Protein 3RWO (pdb70)

InterPro domains:
  IPR001806 Small GTPase [PF00071] (15-174)
  IPR001806 Small GTPase [PS51421] (1-222)
  IPR001806 Small GTPase [SM00174] (16-177)
  IPR005225 Small GTP-binding domain [TIGR00231] (12-168)
  IPR027417 P-loop containing nucleoside triphosphate hydrolase [G3DSA:3.40.50.300] (7-222)
  IPR027417 P-loop containing nucleoside triphosphate hydrolase [SSF52540] (9-185)
  IPR050209 Membrane trafficking Rab GTPases [PTHR47979] (9-211)

CATH classification: 3.40.50.300

Sequence (342 aa):
GYDYDYLFKIVLIGDSSGVGKSNLLSRFTTDEFNIESKSTIGVVEEFATRTIEVENNKKIKAQIWDTAGLERYRAITSSAYYRGAVGALIVYDISKSSSYEENNCNHWLTELRRENADDNVAVGLIGNKSDLAHLRAVPTDDEAKNFAMMENQMLFTETSALLNNSSDNVDKAFREELIVAIFQMVDYDYLLFKIVLIGDSSGVGKSNLLSRFTTDEFNNIESKSTIGVVEFATRTIEVENKKIKAQIWDTAGLERYRAITSAYYRRGAVGALIVYDISKSSSYENNCNHWLTELRENADDNVAVGLIGNKSDLAHLRAVPTDDEAKNFAMEENQMLFTETSALNSDNVDKAFRELIVAIFQMV

Solvent-accessible surface area: 17494 Å² total; per-residue (Å²): 104,231,99,91,74,82,70,5,16,0,0,0,6,6,30,83,54,3,15,20,65,25,0,8,29,34,2,19,80,102,106,74,85,162,101,117,149,71,72,56,4,4,50,16,26,49,67,58,9,105,9,120,128,89,87,0,56,0,12,0,2,7,36,26,36,6,129,230,70,205,49,4,33,46,6,4,9,132,55,1,51,0,0,2,0,0,0,7,0,29,112,57,55,1,17,116,62,0,85,95,44,32,64,46,9,206,122,69,12,89,146,102,22,15,22,2,1,1,0,4,59,26,52,52,61,146,96,90,49,2,65,55,106,85,0,108,68,30,0,129,116,44,152,12,53,38,10,26,0,0,2,84,87,47,84,66,1,54,128,3,0,94,68,0,0,62,27,3,26,109,114,105,170,95,79,58,83,6,19,0,0,0,6,6,27,111,58,3,15,24,64,33,0,6,31,36,5,21,67,103,87,64,66,133,121,111,164,102,71,55,5,6,61,14,21,42,77,68,19,99,3,118,137,74,112,0,65,0,11,0,1,9,40,54,41,7,147,201,48,193,26,3,42,42,15,5,9,100,41,2,58,0,0,2,0,0,0,3,0,25,121,44,64,4,25,122,62,1,84,94,50,3,68,56,5,149,136,43,20,65,139,119,24,12,21,2,1,1,0,4,58,23,45,51,55,142,110,89,45,2,65,56,109,91,0,126,98,23,1,154,107,21,149,10,70,40,10,25,0,0,1,82,68,48,79,65,1,71,105,4,0,108,69,0,0,46,28,4,18,108,109,110

Structure (mmCIF, N/CA/C/O backbone):
data_3RWO
#
_entry.id   3RWO
#
_cell.length_a   130.000
_cell.length_b   45.200
_cell.length_c   73.400
_cell.angle_alpha   90.00
_cell.angle_beta   110.50
_cell.angle_gamma   90.00
#
_symmetry.space_group_name_H-M   'C 1 2 1'
#
loop_
_entity.id
_entity.type
_entity.pdbx_description
1 polymer 'GTP-binding protein YPT32/YPT11'
2 non-polymer "GUANOSINE-5'-DIPHOSPHATE"
3 non-polymer 'MAGNESIUM ION'
4 water water
#
loop_
_atom_site.group_PDB
_atom_site.id
_atom_site.type_symbol
_atom_site.label_atom_id
_atom_site.label_alt_id
_atom_site.label_comp_id
_atom_site.label_asym_id
_atom_site.label_entity_id
_atom_site.label_seq_id
_atom_site.pdbx_PDB_ins_code
_atom_site.Cartn_x
_atom_site.Cartn_y
_atom_site.Cartn_z
_atom_site.occupancy
_atom_site.B_iso_or_equiv
_atom_site.auth_seq_id
_atom_site.auth_comp_id
_atom_site.auth_asym_id
_atom_site.auth_atom_id
_atom_site.pdbx_PDB_model_num
ATOM 1 N N . GLY A 1 4 ? 8.964 16.191 48.458 1.00 32.18 7 GLY B N 1
ATOM 2 C CA . GLY A 1 4 ? 7.768 15.838 47.629 1.00 31.60 7 GLY B CA 1
ATOM 3 C C . GLY A 1 4 ? 6.447 16.343 48.204 1.00 31.08 7 GLY B C 1
ATOM 4 O O . GLY A 1 4 ? 5.439 15.626 48.206 1.00 31.78 7 GLY B O 1
ATOM 5 N N . TYR A 1 5 ? 6.461 17.586 48.683 1.00 29.78 8 TYR B N 1
ATOM 6 C CA . TYR A 1 5 ? 5.293 18.247 49.297 1.00 27.91 8 TYR B CA 1
ATOM 7 C C . TYR A 1 5 ? 4.127 18.423 48.314 1.00 26.88 8 TYR B C 1
ATOM 8 O O . TYR A 1 5 ? 2.944 18.440 48.699 1.00 25.54 8 TYR B O 1
ATOM 17 N N . ASP A 1 6 ? 4.472 18.577 47.042 1.00 25.78 9 ASP B N 1
ATOM 18 C CA . ASP A 1 6 ? 3.476 18.904 46.041 1.00 24.82 9 ASP B CA 1
ATOM 19 C C . ASP A 1 6 ? 3.918 18.438 44.670 1.00 23.69 9 ASP B C 1
ATOM 20 O O . ASP A 1 6 ? 5.099 18.148 44.434 1.00 24.72 9 ASP B O 1
ATOM 25 N N . TYR A 1 7 ? 2.944 18.359 43.779 1.00 27.37 10 TYR B N 1
ATOM 26 C CA . TYR A 1 7 ? 3.175 17.990 42.407 1.00 25.55 10 TYR B CA 1
ATOM 27 C C . TYR A 1 7 ? 2.015 18.571 41.628 1.00 24.32 10 TYR B C 1
ATOM 28 O O . TYR A 1 7 ? 0.919 18.775 42.174 1.00 23.99 10 TYR B O 1
ATOM 37 N N . ASP A 1 8 ? 2.271 18.855 40.362 1.00 22.47 11 ASP B N 1
ATOM 38 C CA . ASP A 1 8 ? 1.300 19.486 39.491 1.00 22.37 11 ASP B CA 1
ATOM 39 C C . ASP A 1 8 ? 0.364 18.485 38.830 1.00 21.71 11 ASP B C 1
ATOM 40 O O . ASP A 1 8 ? -0.812 18.789 38.598 1.00 21.66 11 ASP B O 1
ATOM 45 N N . TYR A 1 9 ? 0.898 17.303 38.525 1.00 19.77 12 TYR B N 1
ATOM 46 C CA . TYR A 1 9 ? 0.142 16.240 37.890 1.00 19.48 12 TYR B CA 1
ATOM 47 C C . TYR A 1 9 ? 0.536 14.915 38.494 1.00 18.06 12 TYR B C 1
ATOM 48 O O . TYR A 1 9 ? 1.656 14.749 38.970 1.00 17.83 12 TYR B O 1
ATOM 57 N N . LEU A 1 10 ? -0.402 13.985 38.468 1.00 16.98 13 LEU B N 1
ATOM 58 C CA . LEU A 1 10 ? -0.089 12.593 38.751 1.00 16.44 13 LEU B CA 1
ATOM 59 C C . LEU A 1 10 ? -0.446 11.809 37.500 1.00 15.83 13 LEU B C 1
ATOM 60 O O . LEU A 1 10 ? -1.602 11.825 37.076 1.00 16.43 13 LEU B O 1
ATOM 65 N N . PHE A 1 11 ? 0.538 11.122 36.917 1.00 14.30 14 PHE B N 1
ATOM 66 C CA . PHE A 1 11 ? 0.295 10.275 35.749 1.00 13.78 14 PHE B CA 1
ATOM 67 C C . PHE A 1 11 ? 0.394 8.812 36.149 1.00 13.19 14 PHE B C 1
ATOM 68 O O . PHE A 1 11 ? 1.460 8.358 36.546 1.00 12.75 14 PHE B O 1
ATOM 76 N N . LYS A 1 12 ? -0.716 8.085 36.071 1.00 12.25 15 LYS B N 1
ATOM 77 C CA . LYS A 1 12 ? -0.675 6.645 36.268 1.00 11.38 15 LYS B CA 1
ATOM 78 C C . LYS A 1 12 ? -0.234 5.956 34.979 1.00 11.63 15 LYS B C 1
ATOM 79 O O . LYS A 1 12 ? -0.832 6.166 33.906 1.00 12.15 15 LYS B O 1
ATOM 85 N N . ILE A 1 13 ? 0.798 5.116 35.094 1.00 10.72 16 ILE B N 1
ATOM 86 C CA . ILE A 1 13 ? 1.348 4.381 33.963 1.00 10.81 16 ILE B CA 1
ATOM 87 C C . ILE A 1 13 ? 1.365 2.906 34.309 1.00 10.28 16 ILE B C 1
ATOM 88 O O . ILE A 1 13 ? 1.864 2.528 35.375 1.00 11.09 16 ILE B O 1
ATOM 93 N N . VAL A 1 14 ? 0.802 2.067 33.444 1.00 10.15 17 VAL B N 1
ATOM 94 C CA . VAL A 1 14 ? 0.854 0.612 33.694 1.00 9.70 17 VAL B CA 1
ATOM 95 C C . VAL A 1 14 ? 1.918 -0.088 32.864 1.00 9.36 17 VAL B C 1
ATOM 96 O O . VAL A 1 14 ? 2.125 0.247 31.700 1.00 10.42 17 VAL B O 1
ATOM 100 N N . LEU A 1 15 ? 2.607 -1.042 33.482 1.00 9.76 18 LEU B N 1
ATOM 101 C CA . LEU A 1 15 ? 3.508 -1.939 32.766 1.00 9.47 18 LEU B CA 1
ATOM 102 C C . LEU A 1 15 ? 2.753 -3.199 32.370 1.00 9.88 18 LEU B C 1
ATOM 103 O O . LEU A 1 15 ? 2.107 -3.825 33.211 1.00 9.78 18 LEU B O 1
ATOM 108 N N . ILE A 1 16 ? 2.840 -3.591 31.107 1.00 9.05 19 ILE B N 1
ATOM 109 C CA . ILE A 1 16 ? 2.195 -4.851 30.676 1.00 9.73 19 ILE B CA 1
ATOM 110 C C . ILE A 1 16 ? 3.110 -5.615 29.748 1.00 9.83 19 ILE B C 1
ATOM 111 O O . ILE A 1 16 ? 4.003 -5.039 29.141 1.00 10.08 19 ILE B O 1
ATOM 116 N N . GLY A 1 17 ? 2.922 -6.932 29.683 1.00 10.17 20 GLY B N 1
ATOM 117 C CA . GLY A 1 17 ? 3.768 -7.781 28.858 1.00 9.51 20 GLY B CA 1
ATOM 118 C C . GLY A 1 17 ? 3.871 -9.167 29.458 1.00 10.16 20 GLY B C 1
ATOM 119 O O . GLY A 1 17 ? 3.459 -9.395 30.600 1.00 10.12 20 GLY B O 1
ATOM 120 N N . ASP A 1 18 ? 4.430 -10.091 28.680 1.00 10.73 21 ASP B N 1
ATOM 121 C CA . ASP A 1 18 ? 4.568 -11.480 29.111 1.00 11.98 21 ASP B CA 1
ATOM 122 C C . ASP A 1 18 ? 5.382 -11.603 30.386 1.00 11.89 21 ASP B C 1
ATOM 123 O O . ASP A 1 18 ? 6.250 -10.796 30.677 1.00 11.36 21 ASP B O 1
ATOM 128 N N . SER A 1 19 ? 5.126 -12.678 31.115 1.00 12.55 22 SER B N 1
ATOM 129 C CA A SER A 1 19 ? 5.900 -12.974 32.308 0.50 12.51 22 SER B CA 1
ATOM 130 C CA B SER A 1 19 ? 5.895 -12.978 32.312 0.50 12.98 22 SER B CA 1
ATOM 131 C C . SER A 1 19 ? 7.362 -13.207 31.946 1.00 12.31 22 SER B C 1
ATOM 132 O O . SER A 1 19 ? 7.666 -13.840 30.919 1.00 11.93 22 SER B O 1
ATOM 137 N N . GLY A 1 20 ? 8.256 -12.670 32.777 1.00 11.55 23 GLY B N 1
ATOM 138 C CA . GLY A 1 20 ? 9.700 -12.855 32.673 1.00 11.21 23 GLY B CA 1
ATOM 139 C C . GLY A 1 20 ? 10.451 -11.824 31.870 1.00 11.37 23 GLY B C 1
ATOM 140 O O . GLY A 1 20 ? 11.669 -11.893 31.799 1.00 11.78 23 GLY B O 1
ATOM 141 N N . VAL A 1 21 ? 9.740 -10.860 31.278 1.00 10.08 24 VAL B N 1
ATOM 142 C CA . VAL A 1 21 ? 10.397 -9.909 30.381 1.00 9.86 24 VAL B CA 1
ATOM 143 C C . VAL A 1 21 ? 11.162 -8.822 31.131 1.00 9.37 24 VAL B C 1
ATOM 144 O O . VAL A 1 21 ? 12.032 -8.203 30.546 1.00 9.37 24 VAL B O 1
ATOM 148 N N . GLY A 1 22 ? 10.843 -8.615 32.406 1.00 9.12 25 GLY B N 1
ATOM 149 C CA . GLY A 1 22 ? 11.537 -7.612 33.224 1.00 9.99 25 GLY B CA 1
ATOM 150 C C . GLY A 1 22 ? 10.698 -6.433 33.707 1.00 9.49 25 GLY B C 1
ATOM 151 O O . GLY A 1 22 ? 11.254 -5.389 34.068 1.00 10.68 25 GLY B O 1
ATOM 152 N N . LYS A 1 23 ? 9.373 -6.559 33.677 1.00 8.86 26 LYS B N 1
ATOM 153 C CA . LYS A 1 23 ? 8.486 -5.455 34.091 1.00 8.78 26 LYS B CA 1
ATOM 154 C C . LYS A 1 23 ? 8.741 -5.027 35.528 1.00 8.74 26 LYS B C 1
ATOM 155 O O . LYS A 1 23 ? 8.850 -3.837 35.833 1.00 8.24 26 LYS B O 1
ATOM 161 N N . SER A 1 24 ? 8.796 -5.991 36.436 1.00 8.92 27 SER B N 1
ATOM 162 C CA . SER A 1 24 ? 8.972 -5.627 37.841 1.00 8.19 27 SER B CA 1
ATOM 163 C C . SER A 1 24 ? 10.306 -4.921 38.079 1.00 9.09 27 SER B C 1
ATOM 164 O O . SER A 1 24 ? 10.396 -3.997 38.897 1.00 9.45 27 SER B O 1
ATOM 167 N N . ASN A 1 25 ? 11.329 -5.368 37.362 1.00 9.92 28 ASN B N 1
ATOM 168 C CA . ASN A 1 25 ? 12.617 -4.714 37.452 1.00 10.06 28 ASN B CA 1
ATOM 169 C C . ASN A 1 25 ? 12.707 -3.380 36.747 1.00 9.87 28 ASN B C 1
ATOM 170 O O . ASN A 1 25 ? 13.458 -2.503 37.173 1.00 10.15 28 ASN B O 1
ATOM 175 N N . LEU A 1 26 ? 11.954 -3.202 35.669 1.00 9.72 29 LEU B N 1
ATOM 176 C CA . LEU A 1 26 ? 11.822 -1.847 35.121 1.00 9.12 29 LEU B CA 1
ATOM 177 C C . LEU A 1 26 ? 11.194 -0.894 36.157 1.00 10.10 29 LEU B C 1
ATOM 178 O O . LEU A 1 26 ? 11.668 0.236 36.336 1.00 10.13 29 LEU B O 1
ATOM 183 N N . LEU A 1 27 ? 10.140 -1.347 36.844 1.00 10.12 30 LEU B N 1
ATOM 184 C CA . LEU A 1 27 ? 9.543 -0.554 37.917 1.00 10.51 30 LEU B CA 1
ATOM 185 C C . LEU A 1 27 ? 10.558 -0.194 38.996 1.00 10.96 30 LEU B C 1
ATOM 186 O O . LEU A 1 27 ? 10.665 0.977 39.385 1.00 9.94 30 LEU B O 1
ATOM 191 N N . SER A 1 28 ? 11.297 -1.194 39.489 1.00 10.19 31 SER B N 1
ATOM 192 C CA . SER A 1 28 ? 12.258 -0.932 40.551 1.00 11.18 31 SER B CA 1
ATOM 193 C C . SER A 1 28 ? 13.443 -0.092 40.084 1.00 11.74 31 SER B C 1
ATOM 194 O O . SER A 1 28 ? 13.877 0.799 40.813 1.00 12.48 31 SER B O 1
ATOM 197 N N . ARG A 1 29 ? 13.940 -0.348 38.872 1.00 11.01 32 ARG B N 1
ATOM 198 C CA . ARG A 1 29 ? 15.071 0.428 38.338 1.00 11.77 32 ARG B CA 1
ATOM 199 C C . ARG A 1 29 ? 14.683 1.899 38.225 1.00 12.17 32 ARG B C 1
ATOM 200 O O . ARG A 1 29 ? 15.413 2.802 38.682 1.00 13.10 32 ARG B O 1
ATOM 208 N N . PHE A 1 30 ? 13.510 2.165 37.667 1.00 12.09 33 PHE B N 1
ATOM 209 C CA . PHE A 1 30 ? 13.113 3.552 37.465 1.00 12.67 33 PHE B CA 1
ATOM 210 C C . PHE A 1 30 ? 12.802 4.238 38.790 1.00 12.58 33 PHE B C 1
ATOM 211 O O . PHE A 1 30 ? 13.193 5.383 38.997 1.00 12.45 33 PHE B O 1
ATOM 219 N N . THR A 1 31 ? 12.096 3.559 39.693 1.00 12.40 34 THR B N 1
ATOM 220 C CA . THR A 1 31 ? 11.593 4.274 40.869 1.00 13.04 34 THR B CA 1
ATOM 221 C C . THR A 1 31 ? 12.598 4.413 42.004 1.00 13.88 34 THR B C 1
ATOM 222 O O . THR A 1 31 ? 12.639 5.455 42.658 1.00 15.14 34 THR B O 1
ATOM 226 N N . THR A 1 32 ? 13.416 3.386 42.223 1.00 14.47 35 THR B N 1
ATOM 227 C CA . THR A 1 32 ? 14.355 3.394 43.349 1.00 15.26 35 THR B CA 1
ATOM 228 C C . THR A 1 32 ? 15.758 2.937 42.956 1.00 14.29 35 THR B C 1
ATOM 229 O O . THR A 1 32 ? 16.604 2.668 43.839 1.00 15.39 35 THR B O 1
ATOM 233 N N . ASP A 1 33 ? 16.003 2.837 41.647 1.00 23.37 36 ASP B N 1
ATOM 234 C CA . ASP A 1 33 ? 17.313 2.457 41.125 1.00 20.88 36 ASP B CA 1
ATOM 235 C C . ASP A 1 33 ? 17.742 1.104 41.705 1.00 20.08 36 ASP B C 1
ATOM 236 O O . ASP A 1 33 ? 18.902 0.888 42.073 1.00 19.63 36 ASP B O 1
ATOM 241 N N . GLU A 1 34 ? 16.782 0.192 41.793 1.00 19.01 37 GLU B N 1
ATOM 242 C CA . GLU A 1 34 ? 17.039 -1.127 42.343 1.00 19.40 37 GLU B CA 1
ATOM 243 C C . GLU A 1 34 ? 16.757 -2.222 41.325 1.00 17.38 37 GLU B C 1
ATOM 244 O O . GLU A 1 34 ? 15.911 -2.078 40.462 1.00 15.66 37 GLU B O 1
ATOM 250 N N . PHE A 1 35 ? 17.484 -3.328 41.443 1.00 17.97 38 PHE B N 1
ATOM 251 C CA . PHE A 1 35 ? 17.317 -4.460 40.541 1.00 17.65 38 PHE B CA 1
ATOM 252 C C . PHE A 1 35 ? 17.417 -5.731 41.376 1.00 19.27 38 PHE B C 1
ATOM 253 O O . PHE A 1 35 ? 18.212 -5.805 42.321 1.00 20.22 38 PHE B O 1
ATOM 261 N N . ASN A 1 36 ? 16.588 -6.711 41.046 1.00 20.33 39 ASN B N 1
ATOM 262 C CA . ASN A 1 36 ? 16.533 -7.966 41.774 1.00 23.57 39 ASN B CA 1
ATOM 263 C C . ASN A 1 36 ? 16.757 -9.087 40.757 1.00 24.32 39 ASN B C 1
ATOM 264 O O . ASN A 1 36 ? 16.007 -9.213 39.794 1.00 22.73 39 ASN B O 1
ATOM 269 N N . ILE A 1 37 ? 17.824 -9.863 40.954 1.00 26.72 40 ILE B N 1
ATOM 270 C CA . ILE A 1 37 ? 18.191 -10.951 40.039 1.00 28.96 40 ILE B CA 1
ATOM 271 C C . ILE A 1 37 ? 17.199 -12.132 40.102 1.00 29.61 40 ILE B C 1
ATOM 272 O O . ILE A 1 37 ? 17.175 -12.976 39.204 1.00 28.85 40 ILE B O 1
ATOM 277 N N . GLU A 1 38 ? 16.353 -12.151 41.135 1.00 31.29 41 GLU B N 1
ATOM 278 C CA . GLU A 1 38 ? 15.403 -13.245 41.375 1.00 33.33 41 GLU B CA 1
ATOM 279 C C . GLU A 1 38 ? 14.415 -13.500 40.231 1.00 32.73 41 GLU B C 1
ATOM 280 O O . GLU A 1 38 ? 13.742 -12.587 39.754 1.00 31.01 41 GLU B O 1
ATOM 286 N N . SER A 1 39 ? 14.323 -14.767 39.829 1.00 34.34 42 SER B N 1
ATOM 287 C CA . SER A 1 39 ? 13.596 -15.186 38.626 1.00 35.39 42 SER B CA 1
ATOM 288 C C . SER A 1 39 ? 12.143 -15.616 38.884 1.00 35.99 42 SER B C 1
ATOM 289 O O . SER A 1 39 ? 11.425 -15.990 37.946 1.00 36.60 42 SER B O 1
ATOM 292 N N . LYS A 1 40 ? 11.729 -15.573 40.149 1.00 36.52 43 LYS B N 1
ATOM 293 C CA . LYS A 1 40 ? 10.363 -15.917 40.550 1.00 36.33 43 LYS B CA 1
ATOM 294 C C . LYS A 1 40 ? 9.467 -14.689 40.483 1.00 34.80 43 LYS B C 1
ATOM 295 O O . LYS A 1 40 ? 9.816 -13.627 41.012 1.00 35.36 43 LYS B O 1
ATOM 301 N N . SER A 1 41 ? 8.323 -14.820 39.818 1.00 33.46 44 SER B N 1
ATOM 302 C CA . SER A 1 41 ? 7.357 -13.728 39.767 1.00 30.88 44 SER B CA 1
ATOM 303 C C . SER A 1 41 ? 6.519 -13.646 41.058 1.00 30.74 44 SER B C 1
ATOM 304 O O . SER A 1 41 ? 6.104 -14.661 41.611 1.00 31.55 44 SER B O 1
ATOM 307 N N . THR A 1 42 ? 6.288 -12.421 41.523 1.00 29.36 45 THR B N 1
ATOM 308 C CA . THR A 1 42 ? 5.397 -12.142 42.648 1.00 28.42 45 THR B CA 1
ATOM 309 C C . THR A 1 42 ? 3.977 -11.999 42.104 1.00 26.05 45 THR B C 1
ATOM 310 O O . THR A 1 42 ? 3.725 -11.104 41.266 1.00 26.56 45 THR B O 1
ATOM 314 N N . ILE A 1 43 ? 3.059 -12.856 42.558 1.00 23.11 46 ILE B N 1
ATOM 315 C CA . ILE A 1 43 ? 1.658 -12.762 42.122 1.00 19.59 46 ILE B CA 1
ATOM 316 C C . ILE A 1 43 ? 1.028 -11.612 42.893 1.00 17.60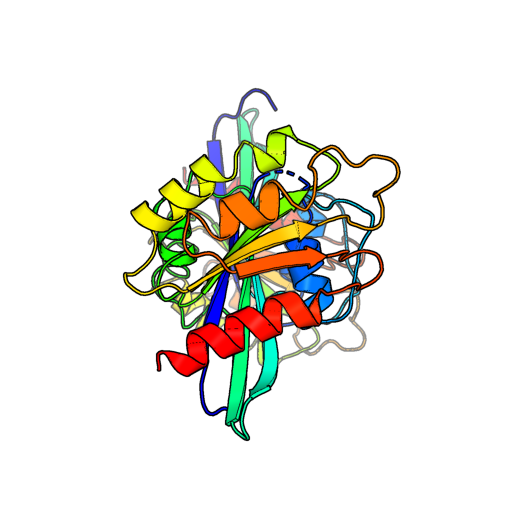 46 ILE B C 1
ATOM 317 O O . ILE A 1 43 ? 1.026 -11.609 44.116 1.00 17.70 46 ILE B O 1
ATOM 322 N N . GLY A 1 44 ? 0.512 -10.627 42.177 1.00 15.62 47 GLY B N 1
ATOM 323 C CA . GLY A 1 44 ? -0.144 -9.509 42.845 1.00 15.93 47 GLY B CA 1
ATOM 324 C C . GLY A 1 44 ? -0.163 -8.256 41.992 1.00 15.80 47 GLY B C 1
ATOM 325 O O . GLY A 1 44 ? -0.073 -8.311 40.778 1.00 14.65 47 GLY B O 1
ATOM 326 N N . VAL A 1 45 ? -0.333 -7.131 42.655 1.00 9.22 48 VAL B N 1
ATOM 327 C CA A VAL A 1 45 ? -0.307 -5.816 42.001 0.50 9.86 48 VAL B CA 1
ATOM 328 C CA B VAL A 1 45 ? -0.312 -5.832 41.996 0.50 9.73 48 VAL B CA 1
ATOM 329 C C . VAL A 1 45 ? 0.474 -4.888 42.897 1.00 10.16 48 VAL B C 1
ATOM 330 O O . VAL A 1 45 ? 0.300 -4.903 44.128 1.00 10.61 48 VAL B O 1
ATOM 337 N N . GLU A 1 46 ? 1.337 -4.063 42.303 1.00 10.17 49 GLU B N 1
ATOM 338 C CA A GLU A 1 46 ? 1.919 -3.015 43.112 0.50 10.61 49 GLU B CA 1
ATOM 339 C CA B GLU A 1 46 ? 2.157 -3.111 43.053 0.50 10.25 49 GLU B CA 1
ATOM 340 C C . GLU A 1 46 ? 2.167 -1.771 42.319 1.00 10.32 49 GLU B C 1
ATOM 341 O O . GLU A 1 46 ? 2.092 -1.767 41.098 1.00 10.24 49 GLU B O 1
ATOM 352 N N . PHE A 1 47 ? 2.364 -0.678 43.054 1.00 10.11 50 PHE B N 1
ATOM 353 C CA . PHE A 1 47 ? 2.812 0.532 42.377 1.00 9.85 50 PHE B CA 1
ATOM 354 C C . PHE A 1 47 ? 3.891 1.248 43.171 1.00 9.98 50 PHE B C 1
ATOM 355 O O . PHE A 1 47 ? 4.026 1.037 44.380 1.00 9.29 50 PHE B O 1
ATOM 363 N N . ALA A 1 48 ? 4.667 2.071 42.476 1.00 9.61 51 ALA B N 1
ATOM 364 C CA . ALA A 1 48 ? 5.690 2.905 43.115 1.00 10.54 51 ALA B CA 1
ATOM 365 C C . ALA A 1 48 ? 5.762 4.219 42.337 1.00 10.45 51 ALA B C 1
ATOM 366 O O . ALA A 1 48 ? 5.351 4.284 41.185 1.00 10.76 51 ALA B O 1
ATOM 368 N N . THR A 1 49 ? 6.267 5.265 42.981 1.00 10.83 52 THR B N 1
ATOM 369 C CA . THR A 1 49 ? 6.223 6.587 42.370 1.00 11.32 52 THR B CA 1
ATOM 370 C C . THR A 1 49 ? 7.605 7.184 42.234 1.00 11.47 52 THR B C 1
ATOM 371 O O . THR A 1 49 ? 8.516 6.825 42.974 1.00 12.46 52 THR B O 1
ATOM 375 N N . ARG A 1 50 ? 7.734 8.107 41.286 1.00 11.89 53 ARG B N 1
ATOM 376 C CA . ARG A 1 50 ? 8.928 8.938 41.178 1.00 12.64 53 ARG B CA 1
ATOM 377 C C . ARG A 1 50 ? 8.457 10.252 40.599 1.00 13.62 53 ARG B C 1
ATOM 378 O O . ARG A 1 50 ? 7.621 10.267 39.710 1.00 13.31 53 ARG B O 1
ATOM 386 N N . THR A 1 51 ? 9.012 11.358 41.076 1.00 14.89 54 THR B N 1
ATOM 387 C CA . THR A 1 51 ? 8.596 12.640 40.542 1.00 16.04 54 THR B CA 1
ATOM 388 C C . THR A 1 51 ? 9.666 13.134 39.592 1.00 16.60 54 THR B C 1
ATOM 389 O O . THR A 1 51 ? 10.849 13.080 39.915 1.00 17.03 54 THR B O 1
ATOM 393 N N . ILE A 1 52 ? 9.244 13.575 38.408 1.00 16.05 55 ILE B N 1
ATOM 394 C CA . ILE A 1 52 ? 10.178 14.179 37.486 1.00 17.77 55 ILE B CA 1
ATOM 395 C C . ILE A 1 52 ? 9.594 15.476 36.942 1.00 18.34 55 ILE B C 1
ATOM 396 O O . ILE A 1 52 ? 8.369 15.726 37.011 1.00 18.04 55 ILE B O 1
ATOM 401 N N . GLU A 1 53 ? 10.477 16.290 36.399 1.00 19.53 56 GLU B N 1
ATOM 402 C CA . GLU A 1 53 ? 10.100 17.604 35.941 1.00 20.75 56 GLU B CA 1
ATOM 403 C C . GLU A 1 53 ? 9.916 17.584 34.439 1.00 21.25 56 GLU B C 1
ATOM 404 O O . GLU A 1 53 ? 10.741 17.034 33.710 1.00 21.33 56 GLU B O 1
ATOM 410 N N . VAL A 1 54 ? 8.825 18.174 33.976 1.00 21.96 57 VAL B N 1
ATOM 411 C CA . VAL A 1 54 ? 8.622 18.389 32.544 1.00 23.46 57 VAL B CA 1
ATOM 412 C C . VAL A 1 54 ? 8.174 19.827 32.380 1.00 24.42 57 VAL B C 1
ATOM 413 O O . VAL A 1 54 ? 7.157 20.207 32.943 1.00 23.91 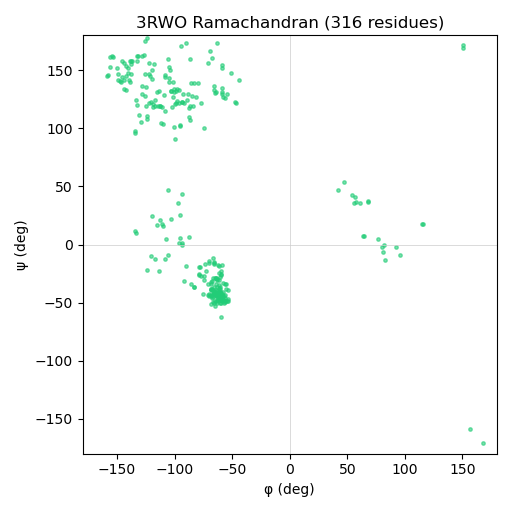57 VAL B O 1
ATOM 417 N N . GLU A 1 55 ? 8.946 20.616 31.628 1.00 25.93 58 GLU B N 1
ATOM 418 C CA . GLU A 1 55 ? 8.635 22.035 31.408 1.00 27.84 58 GLU B CA 1
ATOM 419 C C . GLU A 1 55 ? 8.277 22.763 32.720 1.00 27.66 58 GLU B C 1
ATOM 420 O O . GLU A 1 55 ? 7.221 23.387 32.825 1.00 27.72 58 GLU B O 1
ATOM 426 N N . ASN A 1 56 ? 9.177 22.664 33.705 1.00 27.62 59 ASN B N 1
ATOM 427 C CA A ASN A 1 56 ? 9.003 23.303 35.017 0.50 28.11 59 ASN B CA 1
ATOM 428 C CA B ASN A 1 56 ? 9.011 23.311 35.018 0.50 28.13 59 ASN B CA 1
ATOM 429 C C . ASN A 1 56 ? 7.754 22.865 35.788 1.00 27.72 59 ASN B C 1
ATOM 430 O O . ASN A 1 56 ? 7.376 23.491 36.784 1.00 28.88 59 ASN B O 1
ATOM 439 N N . LYS A 1 57 ? 7.107 21.790 35.332 1.00 25.92 60 LYS B N 1
ATOM 440 C CA . LYS A 1 57 ? 5.973 21.201 36.068 1.00 24.29 60 LYS B CA 1
ATOM 441 C C . LYS A 1 57 ? 6.454 19.919 36.737 1.00 22.72 60 LYS B C 1
ATOM 442 O O . LYS A 1 57 ? 7.216 19.163 36.145 1.00 21.57 60 LYS B O 1
ATOM 448 N N . LYS A 1 58 ? 6.008 19.677 37.961 1.00 21.72 61 LYS B N 1
ATOM 449 C CA . LYS A 1 58 ? 6.416 18.478 38.683 1.00 20.74 61 LYS B CA 1
ATOM 450 C C . LYS A 1 58 ? 5.382 17.391 38.453 1.00 19.38 61 LYS B C 1
ATOM 451 O O . LYS A 1 58 ? 4.193 17.574 38.761 1.00 18.46 61 LYS B O 1
ATOM 457 N N . ILE A 1 59 ? 5.841 16.255 37.915 1.00 18.04 62 ILE B N 1
ATOM 458 C CA . ILE A 1 59 ? 4.950 15.170 37.559 1.00 16.99 62 ILE B CA 1
ATOM 459 C C . ILE A 1 59 ? 5.223 13.988 38.460 1.00 15.58 62 ILE B C 1
ATOM 460 O O . ILE A 1 59 ? 6.342 13.483 38.470 1.00 15.22 62 ILE B O 1
ATOM 465 N N . LYS A 1 60 ? 4.224 13.562 39.222 1.00 14.63 63 LYS B N 1
ATOM 466 C CA . LYS A 1 60 ? 4.360 12.334 39.994 1.00 14.24 63 LYS B CA 1
ATOM 467 C C . LYS A 1 60 ? 3.952 11.175 39.096 1.00 13.34 63 LYS B C 1
ATOM 468 O O . LYS A 1 60 ? 2.781 11.010 38.770 1.00 13.14 63 LYS B O 1
ATOM 474 N N . ALA A 1 61 ? 4.940 10.410 38.657 1.00 12.22 64 ALA B N 1
ATOM 475 C CA . ALA A 1 61 ? 4.707 9.217 37.854 1.00 11.55 64 ALA B CA 1
ATOM 476 C C . ALA A 1 61 ? 4.412 8.060 38.790 1.00 11.82 64 ALA B C 1
ATOM 477 O O . ALA A 1 61 ? 5.228 7.714 39.655 1.00 12.44 64 ALA B O 1
ATOM 479 N N . GLN A 1 62 ? 3.225 7.493 38.635 1.00 10.53 65 GLN B N 1
ATOM 480 C CA . GLN A 1 62 ? 2.774 6.410 39.512 1.00 10.17 65 GLN B CA 1
ATOM 481 C C . GLN A 1 62 ? 2.765 5.167 38.648 1.00 9.98 65 GLN B C 1
ATOM 482 O O . GLN A 1 62 ? 1.856 4.988 37.822 1.00 10.27 65 GLN B O 1
ATOM 488 N N . ILE A 1 63 ? 3.781 4.322 38.848 1.00 9.65 66 ILE B N 1
ATOM 489 C CA . ILE A 1 63 ? 4.065 3.208 37.930 1.00 9.75 66 ILE B CA 1
ATOM 490 C C . ILE A 1 63 ? 3.486 1.926 38.514 1.00 8.77 66 ILE B C 1
ATOM 491 O O . ILE A 1 63 ? 3.848 1.554 39.625 1.00 9.56 66 ILE B O 1
ATOM 496 N N . TRP A 1 64 ? 2.589 1.266 37.766 1.00 9.11 67 TRP B N 1
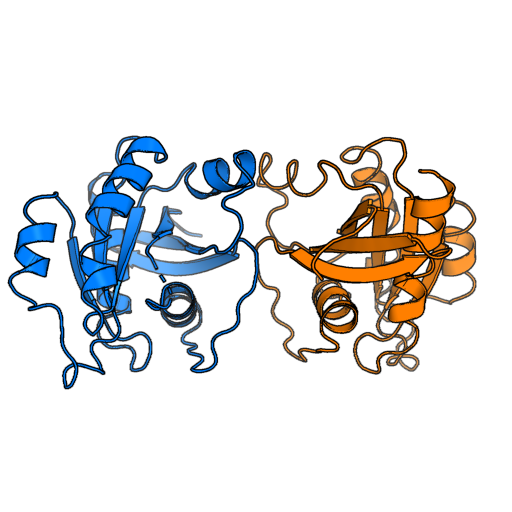ATOM 497 C CA . TRP A 1 64 ? 1.944 0.048 38.257 1.00 9.08 67 TRP B CA 1
ATOM 498 C C . TRP A 1 64 ? 2.509 -1.195 37.597 1.00 9.37 67 TRP B C 1
ATOM 499 O O . TRP A 1 64 ? 2.984 -1.150 36.460 1.00 9.77 67 TRP B O 1
ATOM 510 N N . ASP A 1 65 ? 2.433 -2.313 38.321 1.00 8.92 68 ASP B N 1
ATOM 511 C CA . ASP A 1 65 ? 3.018 -3.581 37.886 1.00 8.68 68 ASP B CA 1
ATOM 512 C C . ASP A 1 65 ? 2.168 -4.697 38.458 1.00 8.68 68 ASP B C 1
ATOM 513 O O . ASP A 1 65 ? 1.614 -4.561 39.548 1.00 8.27 68 ASP B O 1
ATOM 518 N N . THR A 1 66 ? 2.053 -5.795 37.715 1.00 11.38 69 THR B N 1
ATOM 519 C CA . THR A 1 66 ? 1.182 -6.869 38.154 1.00 11.31 69 THR B CA 1
ATOM 520 C C . THR A 1 66 ? 1.657 -8.196 37.593 1.00 11.01 69 THR B C 1
ATOM 521 O O . THR A 1 66 ? 2.418 -8.235 36.621 1.00 11.57 69 THR B O 1
ATOM 525 N N . ALA A 1 67 ? 1.187 -9.276 38.214 1.00 10.93 70 ALA B N 1
ATOM 526 C CA . ALA A 1 67 ? 1.389 -10.611 37.648 1.00 11.47 70 ALA B CA 1
ATOM 527 C C . ALA A 1 67 ? 0.366 -11.522 38.232 1.00 12.25 70 ALA B C 1
ATOM 528 O O . ALA A 1 67 ? 0.051 -11.406 39.397 1.00 11.13 70 ALA B O 1
ATOM 530 N N . GLY A 1 68 ? -0.116 -12.471 37.434 1.00 14.66 71 GLY B N 1
ATOM 531 C CA . GLY A 1 68 ? -0.883 -13.586 38.011 1.00 16.48 71 GLY B CA 1
ATOM 532 C C . GLY A 1 68 ? -2.320 -13.336 38.425 1.00 17.93 71 GLY B C 1
ATOM 533 O O . GLY A 1 68 ? -2.974 -14.233 38.981 1.00 18.88 71 GLY B O 1
ATOM 534 N N . LEU A 1 69 ? -2.828 -12.134 38.153 1.00 18.17 72 LEU B N 1
ATOM 535 C CA . LEU A 1 69 ? -4.176 -11.784 38.547 1.00 19.53 72 LEU B CA 1
ATOM 536 C C . LEU A 1 69 ? -5.130 -11.644 37.362 1.00 21.46 72 LEU B C 1
ATOM 537 O O . LEU A 1 69 ? -6.212 -11.091 37.504 1.00 21.34 72 LEU B O 1
ATOM 542 N N . GLU A 1 70 ? -4.748 -12.163 36.198 1.00 23.98 73 GLU B N 1
ATOM 543 C CA . GLU A 1 70 ? -5.574 -11.953 35.007 1.00 26.59 73 GLU B CA 1
ATOM 544 C C . GLU A 1 70 ? -7.008 -12.489 35.099 1.00 27.54 73 GLU B C 1
ATOM 545 O O . GLU A 1 70 ? -7.888 -12.004 34.392 1.00 28.91 73 GLU B O 1
ATOM 551 N N . ARG A 1 71 ? -7.255 -13.455 35.980 1.00 27.63 74 ARG B N 1
ATOM 552 C CA . ARG A 1 71 ? -8.612 -13.983 36.137 1.00 28.76 74 ARG B CA 1
ATOM 553 C C . ARG A 1 71 ? -9.382 -13.312 37.279 1.00 27.86 74 ARG B C 1
ATOM 554 O O . ARG A 1 71 ? -10.501 -13.709 37.591 1.00 28.20 74 ARG B O 1
ATOM 562 N N . TYR A 1 72 ? -8.784 -12.283 37.883 1.00 25.24 75 TYR B N 1
ATOM 563 C CA . TYR A 1 72 ? -9.440 -11.505 38.936 1.00 24.67 75 TYR B CA 1
ATOM 564 C C . TYR A 1 72 ? -9.960 -10.219 38.295 1.00 24.32 75 TYR B C 1
ATOM 565 O O . TYR A 1 72 ? -9.191 -9.294 38.017 1.00 24.61 75 TYR B O 1
ATOM 574 N N . ARG A 1 73 ? -11.259 -10.181 38.016 1.00 24.38 76 ARG B N 1
ATOM 575 C CA . ARG A 1 73 ? -11.820 -9.109 37.194 1.00 23.95 76 ARG B CA 1
ATOM 576 C C . ARG A 1 73 ? -11.720 -7.717 37.820 1.00 22.51 76 ARG B C 1
ATOM 577 O O . ARG A 1 73 ? -11.215 -6.781 37.190 1.00 21.39 76 ARG B O 1
ATOM 585 N N . ALA A 1 74 ? -12.198 -7.576 39.052 1.00 20.91 77 ALA B N 1
ATOM 586 C CA . ALA A 1 74 ? -12.202 -6.264 39.696 1.00 19.98 77 ALA B CA 1
ATOM 587 C C . ALA A 1 74 ? -10.788 -5.706 39.892 1.00 18.91 77 ALA B C 1
ATOM 588 O O . ALA A 1 74 ? -10.558 -4.524 39.671 1.00 18.23 77 ALA B O 1
ATOM 590 N N . ILE A 1 75 ? -9.852 -6.550 40.313 1.00 17.80 78 ILE B N 1
ATOM 591 C CA . ILE A 1 75 ? -8.483 -6.076 40.498 1.00 17.73 78 ILE B CA 1
ATOM 592 C C . ILE A 1 75 ? -7.865 -5.686 39.149 1.00 18.01 78 ILE B C 1
ATOM 593 O O . ILE A 1 75 ? -7.188 -4.662 39.060 1.00 16.72 78 ILE B O 1
ATOM 598 N N . THR A 1 76 ? -8.091 -6.490 38.115 1.00 14.87 79 THR B N 1
ATOM 599 C CA . THR A 1 76 ? -7.559 -6.161 36.769 1.00 15.84 79 THR B CA 1
ATOM 600 C C . THR A 1 76 ? -8.150 -4.835 36.254 1.00 16.33 79 THR B C 1
ATOM 601 O O . THR A 1 76 ? -7.441 -3.992 35.690 1.00 15.52 79 THR B O 1
ATOM 605 N N . SER A 1 77 ? -9.447 -4.630 36.474 1.00 17.15 80 SER B N 1
ATOM 606 C CA A SER A 1 77 ? -10.102 -3.373 36.131 0.50 17.55 80 SER B CA 1
ATOM 607 C CA B SER A 1 77 ? -10.065 -3.360 36.104 0.50 17.53 80 SER B CA 1
ATOM 608 C C . SER A 1 77 ? -9.458 -2.200 36.874 1.00 17.13 80 SER B C 1
ATOM 609 O O . SER A 1 77 ? -9.239 -1.128 36.303 1.00 17.63 80 SER B O 1
ATOM 614 N N . ALA A 1 78 ? -9.152 -2.417 38.155 1.00 16.00 81 ALA B N 1
ATOM 615 C CA . ALA A 1 78 ? -8.560 -1.367 38.971 1.00 15.29 81 ALA B CA 1
ATOM 616 C C . ALA A 1 78 ? -7.147 -1.083 38.468 1.00 14.57 81 ALA B C 1
ATOM 617 O O . ALA A 1 78 ? -6.688 0.062 38.510 1.00 14.85 81 ALA B O 1
ATOM 619 N N . TYR A 1 79 ? -6.505 -2.130 37.958 1.00 13.13 82 TYR B N 1
ATOM 620 C CA . TYR A 1 79 ? -5.136 -2.016 37.447 1.00 12.25 82 TYR B CA 1
ATOM 621 C C . TYR A 1 79 ? -5.117 -0.995 36.304 1.00 13.11 82 TYR B C 1
ATOM 622 O O . TYR A 1 79 ? -4.314 -0.074 36.290 1.00 12.52 82 TYR B O 1
ATOM 631 N N . TYR A 1 80 ? -6.024 -1.160 35.355 1.00 13.59 83 TYR B N 1
ATOM 632 C CA . TYR A 1 80 ? -6.068 -0.275 34.199 1.00 15.01 83 TYR B CA 1
ATOM 633 C C . TYR A 1 80 ? -6.733 1.069 34.461 1.00 15.99 83 TYR B C 1
ATOM 634 O O . TYR A 1 80 ? -6.448 2.045 33.751 1.00 15.93 83 TYR B O 1
ATOM 643 N N . ARG A 1 81 ? -7.624 1.124 35.453 1.00 15.64 84 ARG B N 1
ATOM 644 C CA . ARG A 1 81 ? -8.416 2.338 35.728 1.00 17.51 84 ARG B CA 1
ATOM 645 C C . ARG A 1 81 ? -7.563 3.569 35.968 1.00 16.98 84 ARG B C 1
ATOM 646 O O . ARG A 1 81 ? -6.675 3.582 36.830 1.00 17.23 84 ARG B O 1
ATOM 654 N N . GLY A 1 82 ? -7.850 4.617 35.199 1.00 17.30 85 GLY B N 1
ATOM 655 C CA . GLY A 1 82 ? -7.153 5.872 35.381 1.00 17.30 85 GLY B CA 1
ATOM 656 C C . GLY A 1 82 ? -5.775 5.929 34.749 1.00 16.15 85 GLY B C 1
ATOM 657 O O . GLY A 1 82 ? -5.146 6.969 34.775 1.00 17.35 85 GLY B O 1
ATOM 658 N N . ALA A 1 83 ? -5.309 4.847 34.141 1.00 15.71 86 ALA B N 1
ATOM 659 C CA . ALA A 1 83 ? -3.982 4.902 33.499 1.00 14.76 86 ALA B CA 1
ATOM 660 C C . ALA A 1 83 ? -4.031 5.872 32.322 1.00 15.07 86 ALA B C 1
ATOM 661 O O . ALA A 1 83 ? -4.983 5.862 31.527 1.00 16.58 86 ALA B O 1
ATOM 663 N N . VAL A 1 84 ? -3.029 6.742 32.252 1.00 14.08 87 VAL B N 1
ATOM 664 C CA . VAL A 1 84 ? -2.858 7.655 31.117 1.00 14.70 87 VAL B CA 1
ATOM 665 C C . VAL A 1 84 ? -1.667 7.267 30.229 1.00 14.23 87 VAL B C 1
ATOM 666 O O . VAL A 1 84 ? -1.525 7.782 29.115 1.00 14.84 87 VAL B O 1
ATOM 670 N N . GLY A 1 85 ? -0.823 6.361 30.720 1.00 12.86 88 GLY B N 1
ATOM 671 C CA . GLY A 1 85 ? 0.282 5.823 29.931 1.00 12.11 88 GLY B CA 1
ATOM 672 C C . GLY A 1 85 ? 0.385 4.321 30.133 1.00 11.35 88 GLY B C 1
ATOM 673 O O . GLY A 1 85 ? -0.095 3.779 31.129 1.00 10.39 88 GLY B O 1
ATOM 674 N N . ALA A 1 86 ? 1.013 3.660 29.167 1.00 11.29 89 ALA B N 1
ATOM 675 C CA . ALA A 1 86 ? 1.296 2.238 29.271 1.00 10.83 89 ALA B CA 1
ATOM 676 C C . ALA A 1 86 ? 2.605 1.945 28.585 1.00 10.78 89 ALA B C 1
ATOM 677 O O . ALA A 1 86 ? 2.945 2.548 27.559 1.00 11.61 89 ALA B O 1
ATOM 679 N N . LEU A 1 87 ? 3.339 1.011 29.168 1.00 10.56 90 LEU B N 1
ATOM 680 C CA . LEU A 1 87 ? 4.552 0.517 28.563 1.00 10.37 90 LEU B CA 1
ATOM 681 C C . LEU A 1 87 ? 4.324 -0.957 28.323 1.00 10.55 90 LEU B C 1
ATOM 682 O O . LEU A 1 87 ? 4.086 -1.710 29.263 1.00 10.30 90 LEU B O 1
ATOM 687 N N . ILE A 1 88 ? 4.371 -1.344 27.053 1.00 9.96 91 ILE B N 1
ATOM 688 C CA . ILE A 1 88 ? 4.291 -2.762 26.663 1.00 10.66 91 ILE B CA 1
ATOM 689 C C . ILE A 1 88 ? 5.713 -3.279 26.545 1.00 10.14 91 ILE B C 1
ATOM 690 O O . ILE A 1 88 ? 6.518 -2.725 25.802 1.00 10.92 91 ILE B O 1
ATOM 695 N N . VAL A 1 89 ? 6.027 -4.328 27.308 1.00 9.16 92 VAL B N 1
ATOM 696 C CA . VAL A 1 89 ? 7.412 -4.778 27.462 1.00 9.11 92 VAL B CA 1
ATOM 697 C C . VAL A 1 89 ? 7.591 -6.166 26.875 1.00 9.79 92 VAL B C 1
ATOM 698 O O . VAL A 1 89 ? 6.791 -7.060 27.135 1.00 9.38 92 VAL B O 1
ATOM 702 N N . TYR A 1 90 ? 8.624 -6.334 26.055 1.00 9.97 93 TYR B N 1
ATOM 703 C CA . TYR A 1 90 ? 9.046 -7.683 25.638 1.00 10.95 93 TYR B CA 1
ATOM 704 C C . TYR A 1 90 ? 10.540 -7.847 25.974 1.00 10.81 93 TYR B C 1
ATOM 705 O O . TYR A 1 90 ? 11.199 -6.916 26.465 1.00 10.55 93 TYR B O 1
ATOM 714 N N . ASP A 1 91 ? 11.037 -9.052 25.740 1.00 10.65 94 ASP B N 1
ATOM 715 C CA . ASP A 1 91 ? 12.408 -9.442 26.035 1.00 11.91 94 ASP B CA 1
ATOM 716 C C . ASP A 1 91 ? 13.074 -9.640 24.675 1.00 12.45 94 ASP B C 1
ATOM 717 O O . ASP A 1 91 ? 12.625 -10.471 23.874 1.00 13.49 94 ASP B O 1
ATOM 722 N N . ILE A 1 92 ? 14.105 -8.849 24.391 1.00 13.29 95 ILE B N 1
ATOM 723 C CA . ILE A 1 92 ? 14.763 -8.914 23.072 1.00 13.43 95 ILE B CA 1
ATOM 724 C C . ILE A 1 92 ? 15.338 -10.308 22.749 1.00 13.88 95 ILE B C 1
ATOM 725 O O . ILE A 1 92 ? 15.606 -10.604 21.573 1.00 14.01 95 ILE B O 1
ATOM 730 N N . SER A 1 93 ? 15.498 -11.145 23.783 1.00 13.68 96 SER B N 1
ATOM 731 C CA . SER A 1 93 ? 16.051 -12.496 23.630 1.00 14.60 96 SER B CA 1
ATOM 732 C C . SER A 1 93 ? 14.986 -13.579 23.517 1.00 15.25 96 SER B C 1
ATOM 733 O O . SER A 1 93 ? 15.320 -14.765 23.411 1.00 16.21 96 SER B O 1
ATOM 736 N N . LYS A 1 94 ? 13.713 -13.187 23.541 1.00 15.50 97 LYS B N 1
ATOM 737 C CA . LYS A 1 94 ? 12.640 -14.170 23.539 1.00 16.57 97 LYS B CA 1
ATOM 738 C C . LYS A 1 94 ? 11.561 -13.760 22.538 1.00 16.38 97 LYS B C 1
ATOM 739 O O . LYS A 1 94 ? 10.683 -12.945 22.853 1.00 15.23 97 LYS B O 1
ATOM 745 N N . SER A 1 95 ? 11.634 -14.314 21.332 1.00 16.80 98 SER B N 1
ATOM 746 C CA . SER A 1 95 ? 10.731 -13.876 20.253 1.00 17.64 98 SER B CA 1
ATOM 747 C C . SER A 1 95 ? 9.237 -13.998 20.618 1.00 17.38 98 SER B C 1
ATOM 748 O O . SER A 1 95 ? 8.432 -13.161 20.184 1.00 17.77 98 SER B O 1
ATOM 751 N N . SER A 1 96 ? 8.876 -15.018 21.406 1.00 17.12 99 SER B N 1
ATOM 752 C CA . SER A 1 96 ? 7.469 -15.183 21.846 1.00 17.29 99 SER B CA 1
ATOM 753 C C . SER A 1 96 ? 6.914 -13.943 22.545 1.00 16.50 99 SER B C 1
ATOM 754 O O . SER A 1 96 ? 5.746 -13.587 22.341 1.00 15.81 99 SER B O 1
ATOM 757 N N . SER A 1 97 ? 7.756 -13.289 23.346 1.00 14.40 100 SER B N 1
ATOM 758 C CA . SER A 1 97 ? 7.324 -12.118 24.121 1.00 13.39 100 SER B CA 1
ATOM 759 C C . SER A 1 97 ? 7.032 -10.944 23.210 1.00 14.07 100 SER B C 1
ATOM 760 O O . SER A 1 97 ? 6.111 -10.156 23.467 1.00 13.62 100 SER B O 1
ATOM 763 N N . TYR A 1 98 ? 7.795 -10.861 22.126 1.00 14.80 101 TYR B N 1
ATOM 764 C CA . TYR A 1 98 ? 7.620 -9.825 21.136 1.00 16.07 101 TYR B CA 1
ATOM 765 C C . TYR A 1 98 ? 6.394 -10.109 20.272 1.00 16.77 101 TYR B C 1
ATOM 766 O O . TYR A 1 98 ? 5.611 -9.196 19.979 1.00 17.03 101 TYR B O 1
ATOM 775 N N . GLU A 1 99 ? 6.229 -11.370 19.870 1.00 17.48 102 GLU B N 1
ATOM 776 C CA A GLU A 1 99 ? 5.084 -11.739 19.041 0.50 18.91 102 GLU B CA 1
ATOM 777 C CA B GLU A 1 99 ? 5.079 -11.800 19.067 0.50 18.69 102 GLU B CA 1
ATOM 778 C C . GLU A 1 99 ? 3.758 -11.577 19.799 1.00 18.37 102 GLU B C 1
ATOM 779 O O . GLU A 1 99 ? 2.697 -11.367 19.173 1.00 19.53 102 GLU B O 1
ATOM 790 N N . ASN A 1 100 ? 3.819 -11.607 21.127 1.00 17.47 103 ASN B N 1
ATOM 791 C CA A ASN A 1 100 ? 2.634 -11.432 21.959 0.50 17.15 103 ASN B CA 1
ATOM 792 C CA B ASN A 1 100 ? 2.609 -11.427 21.918 0.50 17.08 103 ASN B CA 1
ATOM 793 C C . ASN A 1 100 ? 2.280 -9.953 22.191 1.00 17.14 103 ASN B C 1
ATOM 794 O O . ASN A 1 100 ? 1.294 -9.650 22.851 1.00 16.73 103 ASN B O 1
ATOM 803 N N . CYS A 1 101 ? 3.077 -9.030 21.645 1.00 17.47 104 CYS B N 1
ATOM 804 C CA . CYS A 1 101 ? 2.793 -7.592 21.859 1.00 17.94 104 CYS B CA 1
ATOM 805 C C . CYS A 1 101 ? 1.473 -7.124 21.249 1.00 18.55 104 CYS B C 1
ATOM 806 O O . CYS A 1 101 ? 0.849 -6.191 21.765 1.00 18.41 104 CYS B O 1
ATOM 809 N N . ASN A 1 102 ? 1.042 -7.771 20.170 1.00 20.04 105 ASN B N 1
ATOM 810 C CA . ASN A 1 102 ? -0.271 -7.452 19.614 1.00 21.48 105 ASN B CA 1
ATOM 811 C C . ASN A 1 102 ? -1.378 -7.788 20.590 1.00 20.81 105 ASN B C 1
ATOM 812 O O . ASN A 1 102 ? -2.333 -7.025 20.699 1.00 20.63 105 ASN B O 1
ATOM 817 N N . HIS A 1 103 ? -1.239 -8.913 21.307 1.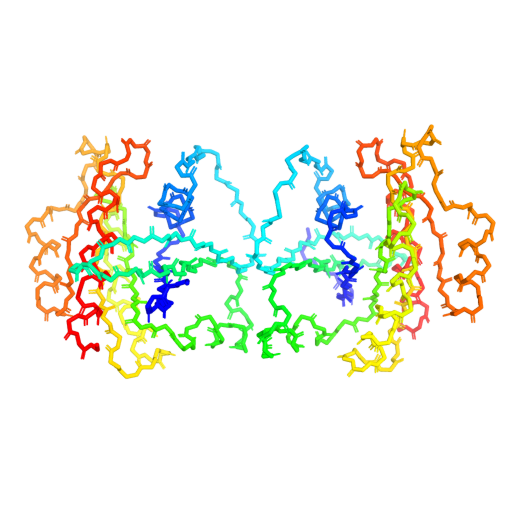00 19.71 106 HIS B N 1
ATOM 818 C CA . HIS A 1 103 ? -2.174 -9.257 22.377 1.00 19.26 106 HIS B CA 1
ATOM 819 C C . HIS A 1 103 ? -2.253 -8.138 23.414 1.00 18.42 106 HIS B C 1
ATOM 820 O O . HIS A 1 103 ? -3.341 -7.740 23.833 1.00 18.03 106 HIS B O 1
ATOM 827 N N . TRP A 1 104 ? -1.091 -7.631 23.817 1.00 16.68 107 TRP B N 1
ATOM 828 C CA . TRP A 1 104 ? -1.022 -6.604 24.856 1.00 15.64 107 TRP B CA 1
ATOM 829 C C . TRP A 1 104 ? -1.620 -5.289 24.389 1.00 15.59 107 TRP B C 1
ATOM 830 O O . TRP A 1 104 ? -2.298 -4.601 25.166 1.00 15.14 107 TRP B O 1
ATOM 841 N N . LEU A 1 105 ? -1.388 -4.943 23.128 1.00 16.03 108 LEU B N 1
ATOM 842 C CA . LEU A 1 105 ? -1.998 -3.758 22.549 1.00 16.72 108 LEU B CA 1
ATOM 843 C C . LEU A 1 105 ? -3.521 -3.875 22.557 1.00 17.35 108 LEU B C 1
ATOM 844 O O . LEU A 1 105 ? -4.236 -2.903 22.851 1.00 16.78 108 LEU B O 1
ATOM 849 N N . THR A 1 106 ? -4.001 -5.072 22.234 1.00 17.35 109 THR B N 1
ATOM 850 C CA . THR A 1 106 ? -5.435 -5.349 22.233 1.00 19.19 109 THR B CA 1
ATOM 851 C C . THR A 1 106 ? -6.007 -5.280 23.649 1.00 18.33 109 THR B C 1
ATOM 852 O O . THR A 1 106 ? -7.087 -4.722 23.858 1.00 18.12 109 THR B O 1
ATOM 856 N N . GLU A 1 107 ? -5.255 -5.787 24.633 1.00 17.62 110 GLU B N 1
ATOM 857 C CA . GLU A 1 107 ? -5.665 -5.699 26.030 1.00 18.08 110 GLU B CA 1
ATOM 858 C C . GLU A 1 107 ? -5.801 -4.248 26.462 1.00 18.14 110 GLU B C 1
ATOM 859 O O . GLU A 1 107 ? -6.750 -3.874 27.136 1.00 17.27 110 GLU B O 1
ATOM 865 N N . LEU A 1 108 ? -4.840 -3.431 26.058 1.00 18.00 111 LEU B N 1
ATOM 866 C CA . LEU A 1 108 ? -4.919 -2.004 26.323 1.00 19.53 111 LEU B CA 1
ATOM 867 C C . LEU A 1 108 ? -6.173 -1.380 25.708 1.00 20.17 111 LEU B C 1
ATOM 868 O O . LEU A 1 108 ? -6.903 -0.650 26.388 1.00 19.76 111 LEU B O 1
ATOM 873 N N . ARG A 1 109 ? -6.431 -1.685 24.433 1.00 20.59 112 ARG B N 1
ATOM 874 C CA A ARG A 1 109 ? -7.590 -1.146 23.716 0.50 21.96 112 ARG B CA 1
ATOM 875 C CA B ARG A 1 109 ? -7.591 -1.144 23.716 0.50 21.93 112 ARG B CA 1
ATOM 876 C C . ARG A 1 109 ? -8.895 -1.543 24.406 1.00 22.44 112 ARG B C 1
ATOM 877 O O . ARG A 1 109 ? -9.864 -0.785 24.416 1.00 22.31 112 ARG B O 1
ATOM 892 N N . GLU A 1 110 ? -8.909 -2.728 24.998 1.00 14.66 113 GLU B N 1
ATOM 893 C CA . GLU A 1 110 ? -10.136 -3.264 25.589 1.00 16.01 113 GLU B CA 1
ATOM 894 C C . GLU A 1 110 ? -10.347 -2.900 27.041 1.00 17.11 113 GLU B C 1
ATOM 895 O O . GLU A 1 110 ? -11.477 -2.982 27.546 1.00 17.11 113 GLU B O 1
ATOM 901 N N . ASN A 1 111 ? -9.278 -2.480 27.719 1.00 17.70 114 ASN B N 1
ATOM 902 C CA . ASN A 1 111 ? -9.342 -2.272 29.168 1.00 18.97 114 ASN B CA 1
ATOM 903 C C . ASN A 1 111 ? -8.949 -0.890 29.660 1.00 20.47 114 ASN B C 1
ATOM 904 O O . ASN A 1 111 ? -9.292 -0.504 30.781 1.00 21.13 114 ASN B O 1
ATOM 909 N N . ALA A 1 112 ? -8.189 -0.161 28.852 1.00 22.34 115 ALA B N 1
ATOM 910 C CA . ALA A 1 112 ? -7.689 1.132 29.260 1.00 25.42 115 ALA B CA 1
ATOM 911 C C . ALA A 1 112 ? -8.479 2.210 28.529 1.00 27.94 115 ALA B C 1
ATOM 912 O O . ALA A 1 112 ? -9.126 1.935 27.506 1.00 28.85 115 ALA B O 1
ATOM 914 N N . ASP A 1 113 ? -8.449 3.420 29.073 1.00 30.60 116 ASP B N 1
ATOM 915 C CA . ASP A 1 113 ? -9.025 4.607 28.426 1.00 32.53 116 ASP B CA 1
ATOM 916 C C . ASP A 1 113 ? -8.553 4.784 26.980 1.00 33.20 116 ASP B C 1
ATOM 917 O O . ASP A 1 113 ? -7.419 4.443 26.642 1.00 34.04 116 ASP B O 1
ATOM 922 N N . ASP A 1 114 ? -9.420 5.340 26.131 1.00 34.02 117 ASP B N 1
ATOM 923 C CA . ASP A 1 114 ? -9.082 5.602 24.722 1.00 34.35 117 ASP B CA 1
ATOM 924 C C . ASP A 1 114 ? -7.813 6.454 24.505 1.00 33.64 117 ASP B C 1
ATOM 925 O O . ASP A 1 114 ? -7.091 6.249 23.522 1.00 34.36 117 ASP B O 1
ATOM 930 N N . ASN A 1 115 ? -7.553 7.398 25.416 1.00 32.10 118 ASN B N 1
ATOM 931 C CA . ASN A 1 115 ? -6.505 8.423 25.246 1.00 30.32 118 ASN B CA 1
ATOM 932 C C . ASN A 1 115 ? -5.080 8.036 25.715 1.00 28.69 118 ASN B C 1
ATOM 933 O O . ASN A 1 115 ? -4.162 8.879 25.712 1.00 29.28 118 ASN B O 1
ATOM 938 N N . VAL A 1 116 ? -4.894 6.776 26.096 1.00 25.60 119 VAL B N 1
ATOM 939 C CA . VAL A 1 116 ? -3.626 6.325 26.701 1.00 23.54 119 VAL B CA 1
ATOM 940 C C . VAL A 1 116 ? -2.439 6.423 25.731 1.00 21.91 119 VAL B C 1
ATOM 941 O O . VAL A 1 116 ? -2.532 5.973 24.584 1.00 22.70 119 VAL B O 1
ATOM 945 N N . ALA A 1 117 ? -1.337 7.027 26.190 1.00 18.94 120 ALA B N 1
ATOM 946 C CA . ALA A 1 117 ? -0.103 7.115 25.415 1.00 16.31 120 ALA B CA 1
ATOM 947 C C . ALA A 1 117 ? 0.682 5.838 25.661 1.00 14.26 120 ALA B C 1
ATOM 948 O O . ALA A 1 117 ? 0.720 5.366 26.790 1.00 13.98 120 ALA B O 1
ATOM 950 N N . VAL A 1 118 ? 1.285 5.277 24.613 1.00 18.60 121 VAL B N 1
ATOM 951 C CA . VAL A 1 118 ? 1.871 3.940 24.719 1.00 16.59 121 VAL B CA 1
ATOM 952 C C . VAL A 1 118 ? 3.317 3.940 24.239 1.00 15.83 121 VAL B C 1
ATOM 953 O O . VAL A 1 118 ? 3.636 4.568 23.231 1.00 16.08 121 VAL B O 1
ATOM 957 N N . GLY A 1 119 ? 4.179 3.274 24.994 1.00 13.88 122 GLY B N 1
ATOM 958 C CA . GLY A 1 119 ? 5.545 3.012 24.574 1.00 13.32 122 GLY B CA 1
ATOM 959 C C . GLY A 1 119 ? 5.790 1.518 24.568 1.00 13.09 122 GLY B C 1
ATOM 960 O O . GLY A 1 119 ? 5.219 0.781 25.387 1.00 12.09 122 GLY B O 1
ATOM 961 N N . LEU A 1 120 ? 6.624 1.093 23.626 1.00 11.77 123 LEU B N 1
ATOM 962 C CA . LEU A 1 120 ? 7.105 -0.277 23.520 1.00 12.34 123 LEU B CA 1
ATOM 963 C C . LEU A 1 120 ? 8.529 -0.336 24.047 1.00 12.57 123 LEU B C 1
ATOM 964 O O . LEU A 1 120 ? 9.364 0.502 23.682 1.00 12.70 123 LEU B O 1
ATOM 96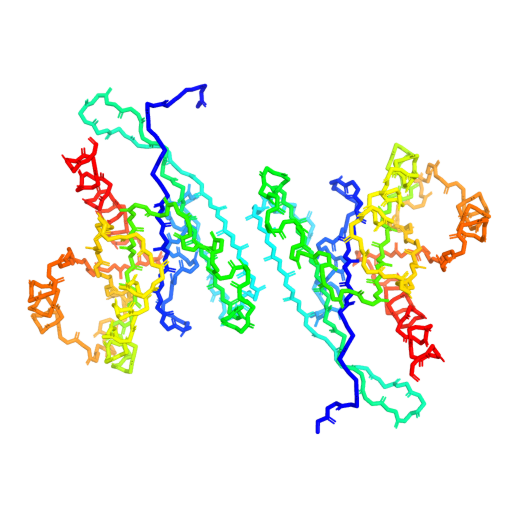9 N N . ILE A 1 121 ? 8.798 -1.312 24.903 1.00 11.39 124 ILE B N 1
ATOM 970 C CA . ILE A 1 121 ? 10.122 -1.520 25.462 1.00 11.66 124 ILE B CA 1
ATOM 971 C C . ILE A 1 121 ? 10.631 -2.908 25.146 1.00 11.70 124 ILE B C 1
ATOM 972 O O . ILE A 1 121 ? 10.002 -3.908 25.505 1.00 11.99 124 ILE B O 1
ATOM 977 N N . GLY A 1 122 ? 11.777 -2.957 24.479 1.00 11.65 125 GLY B N 1
ATOM 978 C CA . GLY A 1 122 ? 12.514 -4.206 24.312 1.00 12.13 125 GLY B CA 1
ATOM 979 C C . GLY A 1 122 ? 13.568 -4.284 25.396 1.00 11.43 125 GLY B C 1
ATOM 980 O O . GLY A 1 122 ? 14.595 -3.607 25.307 1.00 12.28 125 GLY B O 1
ATOM 981 N N . ASN A 1 123 ? 13.299 -5.084 26.427 1.00 10.22 126 ASN B N 1
ATOM 982 C CA . ASN A 1 123 ? 14.172 -5.147 27.588 1.00 10.35 126 ASN B CA 1
ATOM 983 C C . ASN A 1 123 ? 15.190 -6.276 27.474 1.00 10.97 126 ASN B C 1
ATOM 984 O O . ASN A 1 123 ? 15.103 -7.108 26.561 1.00 11.44 126 ASN B O 1
ATOM 989 N N . LYS A 1 124 ? 16.160 -6.289 28.398 1.00 10.79 127 LYS B N 1
ATOM 990 C CA . LYS A 1 124 ? 17.287 -7.238 28.397 1.00 11.76 127 LYS B CA 1
ATOM 991 C C . LYS A 1 124 ? 18.250 -7.021 27.238 1.00 12.62 127 LYS B C 1
ATOM 992 O O . LYS A 1 124 ? 18.793 -7.990 26.676 1.00 12.54 127 LYS B O 1
ATOM 998 N N . SER A 1 125 ? 18.481 -5.753 26.873 1.00 12.86 128 SER B N 1
ATOM 999 C CA . SER A 1 125 ? 19.394 -5.444 25.774 1.00 13.72 128 SER B CA 1
ATOM 1000 C C . SER A 1 125 ? 20.832 -5.919 26.066 1.00 14.50 128 SER B C 1
ATOM 1001 O O . SER A 1 125 ? 21.633 -6.043 25.158 1.00 14.92 128 SER B O 1
ATOM 1004 N N . ASP A 1 126 ? 21.132 -6.178 27.334 1.00 14.65 129 ASP B N 1
ATOM 1005 C CA . ASP A 1 126 ? 22.448 -6.692 27.729 1.00 15.41 129 ASP B CA 1
ATOM 1006 C C . ASP A 1 126 ? 22.666 -8.140 27.264 1.00 16.23 129 ASP B C 1
ATOM 1007 O O . ASP A 1 126 ? 23.804 -8.632 27.254 1.00 16.62 129 ASP B O 1
ATOM 1012 N N . LEU A 1 127 ? 21.573 -8.805 26.892 1.00 15.31 130 LEU B N 1
ATOM 1013 C CA . LEU A 1 127 ? 21.636 -10.168 26.345 1.00 16.62 130 LEU B CA 1
ATOM 1014 C C . LEU A 1 127 ? 21.687 -10.161 24.815 1.00 17.28 130 LEU B C 1
ATOM 1015 O O . LEU A 1 127 ? 21.043 -10.975 24.149 1.00 17.76 130 LEU B O 1
ATOM 1020 N N . ALA A 1 128 ? 22.502 -9.262 24.267 1.00 19.26 131 ALA B N 1
ATOM 1021 C CA . ALA A 1 128 ? 22.607 -9.058 22.820 1.00 20.10 131 ALA B CA 1
ATOM 1022 C C . ALA A 1 128 ? 23.097 -10.307 22.084 1.00 19.94 131 ALA B C 1
ATOM 1023 O O . ALA A 1 128 ? 22.720 -10.542 20.941 1.00 20.06 131 ALA B O 1
ATOM 1025 N N . HIS A 1 129 ? 23.914 -11.119 22.754 1.00 19.43 132 HIS B N 1
ATOM 1026 C CA . HIS A 1 129 ? 24.375 -12.394 22.185 1.00 19.06 132 HIS B CA 1
ATOM 1027 C C . HIS A 1 129 ? 23.267 -13.438 22.005 1.00 18.70 132 HIS B C 1
ATOM 1028 O O . HIS A 1 129 ? 23.495 -14.474 21.352 1.00 18.76 132 HIS B O 1
ATOM 1035 N N . LEU A 1 130 ? 22.099 -13.169 22.591 1.00 17.13 133 LEU B N 1
ATOM 1036 C CA . LEU A 1 130 ? 20.922 -14.046 22.528 1.00 16.54 133 LEU B CA 1
ATOM 1037 C C . LEU A 1 130 ? 19.768 -13.375 21.790 1.00 16.54 133 LEU B C 1
ATOM 1038 O O . LEU A 1 130 ? 18.596 -13.807 21.915 1.00 15.69 133 LEU B O 1
ATOM 1043 N N . ARG A 1 131 ? 20.069 -12.317 21.045 1.00 16.60 134 ARG B N 1
ATOM 1044 C CA . ARG A 1 131 ? 18.991 -11.509 20.437 1.00 16.66 134 ARG B CA 1
ATOM 1045 C C . ARG A 1 131 ? 18.121 -12.357 19.521 1.00 16.71 134 ARG B C 1
ATOM 1046 O O . ARG A 1 131 ? 18.634 -13.100 18.672 1.00 17.51 134 ARG B O 1
ATOM 1054 N N . ALA A 1 132 ? 16.805 -12.246 19.705 1.00 16.53 135 ALA B N 1
ATOM 1055 C CA . ALA A 1 132 ? 15.838 -12.952 18.866 1.00 17.35 135 ALA B CA 1
ATOM 1056 C C . ALA A 1 132 ? 14.898 -11.978 18.157 1.00 17.97 135 ALA B C 1
ATOM 1057 O O . ALA A 1 132 ? 14.132 -12.381 17.278 1.00 19.03 135 ALA B O 1
ATOM 1059 N N . VAL A 1 133 ? 14.956 -10.703 18.545 1.00 17.10 136 VAL B N 1
ATOM 1060 C CA . VAL A 1 133 ? 14.127 -9.650 17.947 1.00 17.52 136 VAL B CA 1
ATOM 1061 C C . VAL A 1 133 ? 14.986 -8.504 17.412 1.00 18.16 136 VAL B C 1
ATOM 1062 O O . VAL A 1 133 ? 15.610 -7.759 18.181 1.00 16.89 136 VAL B O 1
ATOM 1066 N N . PRO A 1 134 ? 15.043 -8.356 16.076 1.00 20.16 137 PRO B N 1
ATOM 1067 C CA . PRO A 1 134 ? 15.828 -7.269 15.516 1.00 20.89 137 PRO B CA 1
ATOM 1068 C C . PRO A 1 134 ? 15.243 -5.909 15.881 1.00 20.66 137 PRO B C 1
ATOM 1069 O O . PRO A 1 134 ? 14.022 -5.727 15.833 1.00 20.24 137 PRO B O 1
ATOM 1073 N N . THR A 1 135 ? 16.125 -4.987 16.266 1.00 20.39 138 THR B N 1
ATOM 1074 C CA . THR A 1 135 ? 15.766 -3.630 16.659 1.00 20.38 138 THR B CA 1
ATOM 1075 C C . THR A 1 135 ? 14.921 -2.919 15.586 1.00 21.33 138 THR B C 1
ATOM 1076 O O . THR A 1 135 ? 13.864 -2.359 15.894 1.00 20.74 138 THR B O 1
ATOM 1080 N N . ASP A 1 136 ? 15.362 -2.969 14.327 1.00 22.71 139 ASP B N 1
ATOM 1081 C CA A ASP A 1 136 ? 14.622 -2.285 13.262 0.50 23.55 139 ASP B CA 1
ATOM 1082 C CA B ASP A 1 136 ? 14.634 -2.303 13.239 0.50 23.82 139 ASP B CA 1
ATOM 1083 C C . ASP A 1 136 ? 13.214 -2.846 13.051 1.00 23.38 139 ASP B C 1
ATOM 1084 O O . ASP A 1 136 ? 12.291 -2.097 12.748 1.00 23.72 139 ASP B O 1
ATOM 1093 N N . GLU A 1 137 ? 13.040 -4.154 13.228 1.00 23.04 140 GLU B N 1
ATOM 1094 C CA . GLU A 1 137 ? 11.706 -4.751 13.086 1.00 23.60 140 GLU B CA 1
ATOM 1095 C C . GLU A 1 137 ? 10.767 -4.243 14.178 1.00 22.41 140 GLU B C 1
ATOM 1096 O O . GLU A 1 137 ? 9.645 -3.788 13.904 1.00 22.94 140 GLU B O 1
ATOM 1102 N N . ALA A 1 138 ? 11.229 -4.329 15.419 1.00 21.14 141 ALA B N 1
ATOM 1103 C CA . ALA A 1 138 ? 10.449 -3.838 16.556 1.00 20.03 141 ALA B CA 1
ATOM 1104 C C . ALA A 1 138 ? 10.164 -2.333 16.455 1.00 20.48 141 ALA B C 1
ATOM 1105 O O . ALA A 1 138 ? 9.034 -1.893 16.708 1.00 19.83 141 ALA B O 1
ATOM 1107 N N . LYS A 1 139 ? 11.178 -1.556 16.065 1.00 21.30 142 LYS B N 1
ATOM 1108 C CA . LYS A 1 139 ? 11.030 -0.113 15.865 1.00 22.82 142 LYS B CA 1
ATOM 1109 C C . LYS A 1 139 ? 9.917 0.201 14.854 1.00 23.34 142 LYS B C 1
ATOM 1110 O O . LYS A 1 139 ? 9.088 1.101 15.080 1.00 22.87 142 LYS B O 1
ATOM 1116 N N . ASN A 1 140 ? 9.892 -0.551 13.755 1.00 23.77 143 ASN B N 1
ATOM 1117 C CA . ASN A 1 140 ? 8.861 -0.389 12.738 1.00 24.63 143 ASN B CA 1
ATOM 1118 C C . ASN A 1 140 ? 7.468 -0.763 13.232 1.00 23.82 143 ASN B C 1
ATOM 1119 O O . ASN A 1 140 ? 6.494 -0.063 12.941 1.00 23.51 143 ASN B O 1
ATOM 1124 N N . PHE A 1 141 ? 7.381 -1.854 13.992 1.00 22.70 144 PHE B N 1
ATOM 1125 C CA . PHE A 1 141 ? 6.133 -2.281 14.611 1.00 22.44 144 PHE B CA 1
ATOM 1126 C C . PHE A 1 141 ? 5.604 -1.206 15.568 1.00 21.71 144 PHE B C 1
ATOM 1127 O O . PHE A 1 141 ? 4.403 -0.909 15.580 1.00 21.69 144 PHE B O 1
ATOM 1135 N N . ALA A 1 142 ? 6.497 -0.614 16.354 1.00 21.01 145 ALA B N 1
ATOM 1136 C CA . ALA A 1 142 ? 6.115 0.471 17.251 1.00 20.78 145 ALA B CA 1
ATOM 1137 C C . ALA A 1 142 ? 5.536 1.644 16.454 1.00 22.39 145 ALA B C 1
ATOM 1138 O O . ALA A 1 142 ? 4.460 2.146 16.780 1.00 21.30 145 ALA B O 1
ATOM 1140 N N . MET A 1 143 ? 6.228 2.033 15.384 1.00 23.73 146 MET B N 1
ATOM 1141 C CA A MET A 1 143 ? 5.792 3.157 14.546 0.38 25.49 146 MET B CA 1
ATOM 1142 C CA C MET A 1 143 ? 5.784 3.164 14.572 0.62 25.65 146 MET B CA 1
ATOM 1143 C C . MET A 1 143 ? 4.434 2.879 13.917 1.00 25.96 146 MET B C 1
ATOM 1144 O O . MET A 1 143 ? 3.548 3.733 13.921 1.00 26.47 146 MET B O 1
ATOM 1153 N N . GLU A 1 144 ? 4.265 1.674 13.381 1.00 26.50 147 GLU B N 1
ATOM 1154 C CA . GLU A 1 144 ? 2.996 1.302 12.750 1.00 27.20 147 GLU B CA 1
ATOM 1155 C C . GLU A 1 144 ? 1.838 1.345 13.733 1.00 26.18 147 GLU B C 1
ATOM 1156 O O . GLU A 1 144 ? 0.691 1.537 13.335 1.00 26.73 147 GLU B O 1
ATOM 1162 N N . ASN A 1 145 ? 2.145 1.192 15.022 1.00 24.40 148 ASN B N 1
ATOM 1163 C CA . ASN A 1 145 ? 1.124 1.136 16.054 1.00 24.05 148 ASN B CA 1
ATOM 1164 C C . ASN A 1 145 ? 1.108 2.358 16.976 1.00 23.48 148 ASN B C 1
ATOM 1165 O O . ASN A 1 145 ? 0.528 2.318 18.060 1.00 23.16 148 ASN B O 1
ATOM 1170 N N . GLN A 1 146 ? 1.733 3.446 16.520 1.00 24.00 149 GLN B N 1
ATOM 1171 C CA . GLN A 1 146 ? 1.744 4.732 17.229 1.00 24.33 149 GLN B CA 1
ATOM 1172 C C . GLN A 1 146 ? 2.319 4.599 18.654 1.00 22.70 149 GLN B C 1
ATOM 1173 O O . GLN A 1 146 ? 1.858 5.248 19.606 1.00 23.29 149 GLN B O 1
ATOM 1179 N N . MET A 1 147 ? 3.329 3.747 18.786 1.00 21.10 150 MET B N 1
ATOM 1180 C CA . MET A 1 147 ? 4.008 3.552 20.061 1.00 19.70 150 MET B CA 1
ATOM 1181 C C . MET A 1 147 ? 5.390 4.172 20.016 1.00 19.07 150 MET B C 1
ATOM 1182 O O . MET A 1 147 ? 6.062 4.131 18.979 1.00 19.07 150 MET B O 1
ATOM 1187 N N . LEU A 1 148 ? 5.814 4.737 21.145 1.00 17.64 151 LEU B N 1
ATOM 1188 C CA . LEU A 1 148 ? 7.207 5.089 21.345 1.00 17.22 151 LEU B CA 1
ATOM 1189 C C . LEU A 1 148 ? 8.000 3.783 21.421 1.00 16.99 151 LEU B C 1
ATOM 1190 O O . LEU A 1 148 ? 7.419 2.719 21.650 1.00 16.59 151 LEU B O 1
ATOM 1195 N N . PHE A 1 149 ? 9.306 3.857 21.202 1.00 16.77 152 PHE B N 1
ATOM 1196 C CA . PHE A 1 149 ? 10.134 2.642 21.255 1.00 16.04 152 PHE B CA 1
ATOM 1197 C C . PHE A 1 149 ? 11.488 2.874 21.880 1.00 16.41 152 PHE B C 1
ATOM 1198 O O . PHE A 1 149 ? 12.187 3.815 21.512 1.00 16.61 152 PHE B O 1
ATOM 1206 N N . THR A 1 150 ? 11.857 1.985 22.802 1.00 14.48 153 THR B N 1
ATOM 1207 C CA . THR A 1 150 ? 13.174 1.996 23.446 1.00 15.29 153 THR B CA 1
ATOM 1208 C C . THR A 1 150 ? 13.626 0.565 23.674 1.00 14.86 153 THR B C 1
ATOM 1209 O O . THR A 1 150 ? 12.808 -0.281 24.035 1.00 14.50 153 THR B O 1
ATOM 1213 N N . GLU A 1 151 ? 14.917 0.291 23.485 1.00 14.61 154 GLU B N 1
ATOM 1214 C CA . GLU A 1 151 ? 15.505 -0.944 24.021 1.00 14.04 154 GLU B CA 1
ATOM 1215 C C . GLU A 1 151 ? 16.184 -0.583 25.319 1.00 13.80 154 GLU B C 1
ATOM 1216 O O . GLU A 1 151 ? 16.922 0.404 25.386 1.00 15.16 154 GLU B O 1
ATOM 1222 N N . THR A 1 152 ? 15.941 -1.388 26.345 1.00 13.31 155 THR B N 1
ATOM 1223 C CA . THR A 1 152 ? 16.457 -1.107 27.686 1.00 12.66 155 THR B CA 1
ATOM 1224 C C . THR A 1 152 ? 17.197 -2.304 28.260 1.00 13.14 155 THR B C 1
ATOM 1225 O O . THR A 1 152 ? 17.020 -3.428 27.803 1.00 12.91 155 THR B O 1
ATOM 1229 N N . SER A 1 153 ? 17.995 -2.047 29.288 1.00 13.02 156 SER B N 1
ATOM 1230 C CA . SER A 1 153 ? 18.439 -3.102 30.191 1.00 12.89 156 SER B CA 1
ATOM 1231 C C . SER A 1 153 ? 18.160 -2.646 31.603 1.00 12.72 156 SER B C 1
ATOM 1232 O O . SER A 1 153 ? 18.826 -1.759 32.112 1.00 12.40 156 SER B O 1
ATOM 1235 N N . ALA A 1 154 ? 17.132 -3.217 32.218 1.00 11.65 157 ALA B N 1
ATOM 1236 C CA . ALA A 1 154 ? 16.883 -2.974 33.642 1.00 11.53 157 ALA B CA 1
ATOM 1237 C C . ALA A 1 154 ? 18.107 -3.392 34.460 1.00 12.10 157 ALA B C 1
ATOM 1238 O O . ALA A 1 154 ? 18.453 -2.747 35.450 1.00 12.75 157 ALA B O 1
ATOM 1240 N N . LEU A 1 155 ? 18.791 -4.435 33.990 1.00 11.59 158 LEU B N 1
ATOM 1241 C CA A LEU A 1 155 ? 19.962 -4.959 34.685 0.50 12.11 158 LEU B CA 1
ATOM 1242 C CA B LEU A 1 155 ? 19.982 -4.967 34.658 0.50 12.68 158 LEU B CA 1
ATOM 1243 C C . LEU A 1 155 ? 21.110 -3.944 34.751 1.00 13.06 158 LEU B C 1
ATOM 1244 O O . LEU A 1 155 ? 21.623 -3.666 35.849 1.00 14.47 158 LEU B O 1
ATOM 1253 N N . ASN A 1 156 ? 21.493 -3.356 33.614 1.00 13.93 159 ASN B N 1
ATOM 1254 C CA A ASN A 1 156 ? 22.614 -2.396 33.599 0.50 15.14 159 ASN B CA 1
ATOM 1255 C CA B ASN A 1 156 ? 22.630 -2.420 33.610 0.50 14.92 159 ASN B CA 1
ATOM 1256 C C . ASN A 1 156 ? 22.190 -0.948 33.603 1.00 15.46 159 ASN B C 1
ATOM 1257 O O . ASN A 1 156 ? 23.042 -0.048 33.590 1.00 16.91 159 ASN B O 1
ATOM 1266 N N . SER A 1 157 ? 20.867 -0.754 33.603 1.00 14.95 160 SER B N 1
ATOM 1267 C CA A SER A 1 157 ? 20.218 0.586 33.632 0.50 15.22 160 SER B CA 1
ATOM 1268 C CA B SER A 1 157 ? 20.176 0.557 33.630 0.50 15.65 160 SER B CA 1
ATOM 1269 C C . SER A 1 157 ? 19.991 1.247 32.264 1.00 16.12 160 SER B C 1
ATOM 1270 O O . SER A 1 157 ? 19.230 2.232 32.166 1.00 16.71 160 SER B O 1
ATOM 1275 N N . ASP A 1 158 ? 20.648 0.734 31.221 1.00 16.07 161 ASP B N 1
ATOM 1276 C CA . ASP A 1 158 ? 20.625 1.353 29.881 1.00 16.94 161 ASP B CA 1
ATOM 1277 C C . ASP A 1 158 ? 19.217 1.726 29.441 1.00 16.10 161 ASP B C 1
ATOM 1278 O O . ASP A 1 158 ? 18.324 0.870 29.391 1.00 14.73 161 ASP B O 1
ATOM 1283 N N . ASN A 1 159 ? 19.050 3.015 29.141 1.00 15.01 162 ASN B N 1
ATOM 1284 C CA . ASN A 1 159 ? 17.815 3.564 28.555 1.00 15.33 162 ASN B CA 1
ATOM 1285 C C . ASN A 1 159 ? 16.528 3.469 29.400 1.00 14.23 162 ASN B C 1
ATOM 1286 O O . ASN A 1 159 ? 15.449 3.817 28.902 1.00 13.57 162 ASN B O 1
ATOM 1291 N N . VAL A 1 160 ? 16.621 3.036 30.651 1.00 13.41 163 VAL B N 1
ATOM 1292 C CA . VAL A 1 160 ? 15.399 2.881 31.475 1.00 12.84 163 VAL B CA 1
ATOM 1293 C C . VAL A 1 160 ? 14.791 4.262 31.780 1.00 13.75 163 VAL B C 1
ATOM 1294 O O . VAL A 1 160 ? 13.611 4.490 31.540 1.00 13.07 163 VAL B O 1
ATOM 1298 N N . ASP A 1 161 ? 15.596 5.183 32.285 1.00 14.57 164 ASP B N 1
ATOM 1299 C CA . ASP A 1 161 ? 15.042 6.517 32.542 1.00 15.41 164 ASP B CA 1
ATOM 1300 C C . ASP A 1 161 ? 14.526 7.155 31.248 1.00 15.63 164 ASP B C 1
ATOM 1301 O O . ASP A 1 161 ? 13.471 7.800 31.263 1.00 15.25 164 ASP B O 1
ATOM 1306 N N . LYS A 1 162 ? 15.221 6.919 30.131 1.00 15.72 165 LYS B N 1
ATOM 1307 C CA . LYS A 1 162 ? 14.803 7.466 28.836 1.00 16.23 165 LYS B CA 1
ATOM 1308 C C . LYS A 1 162 ? 13.416 6.967 28.433 1.00 15.55 165 LYS B C 1
ATOM 1309 O O . LYS A 1 162 ? 12.558 7.757 28.022 1.00 15.79 165 LYS B O 1
ATOM 1315 N N . ALA A 1 163 ? 13.191 5.659 28.557 1.00 14.09 166 ALA B N 1
ATOM 1316 C CA . ALA A 1 163 ? 11.899 5.081 28.171 1.00 13.10 166 ALA B CA 1
ATOM 1317 C C . ALA A 1 163 ? 10.746 5.707 28.972 1.00 12.10 166 ALA B C 1
ATOM 1318 O O . ALA A 1 163 ? 9.725 6.100 28.401 1.00 12.18 166 ALA B O 1
ATOM 1320 N N . PHE A 1 164 ? 10.926 5.813 30.285 1.00 10.84 167 PHE B N 1
ATOM 1321 C CA . PHE A 1 164 ? 9.861 6.342 31.135 1.00 10.95 167 PHE B CA 1
ATOM 1322 C C . PHE A 1 164 ? 9.711 7.821 30.897 1.00 12.10 167 PHE B C 1
ATOM 1323 O O . PHE A 1 164 ? 8.603 8.317 30.772 1.00 12.27 167 PHE B O 1
ATOM 1331 N N . ARG A 1 165 ? 10.832 8.531 30.805 1.00 13.04 168 ARG B N 1
ATOM 1332 C CA . ARG A 1 165 ? 10.760 9.990 30.607 1.00 14.38 168 ARG B CA 1
ATOM 1333 C C . ARG A 1 165 ? 10.078 10.375 29.320 1.00 14.62 168 ARG B C 1
ATOM 1334 O O . ARG A 1 165 ? 9.281 11.311 29.302 1.00 15.73 168 ARG B O 1
ATOM 1342 N N . GLU A 1 166 ? 10.406 9.684 28.235 1.00 14.55 169 GLU B N 1
ATOM 1343 C CA A GLU A 1 166 ? 9.827 9.981 26.915 0.50 15.47 169 GLU B CA 1
ATOM 1344 C CA B GLU A 1 166 ? 9.820 10.038 26.942 0.50 15.28 169 GLU B CA 1
ATOM 1345 C C . GLU A 1 166 ? 8.312 9.814 26.952 1.00 14.77 169 GLU B C 1
ATOM 1346 O O . GLU A 1 166 ? 7.559 10.606 26.370 1.00 15.68 169 GLU B O 1
ATOM 1357 N N . LEU A 1 167 ? 7.868 8.761 27.641 1.00 14.22 170 LEU B N 1
ATOM 1358 C CA . LEU A 1 167 ? 6.433 8.503 27.753 1.00 13.82 170 LEU B CA 1
ATOM 1359 C C . LEU A 1 167 ? 5.762 9.589 28.575 1.00 13.89 170 LEU B C 1
ATOM 1360 O O . LEU A 1 167 ? 4.687 10.099 28.202 1.00 15.00 170 LEU B O 1
ATOM 1365 N N . ILE A 1 168 ? 6.403 9.960 29.684 1.00 13.63 171 ILE B N 1
ATOM 1366 C CA . ILE A 1 168 ? 5.852 11.013 30.567 1.00 14.15 171 ILE B CA 1
ATOM 1367 C C . ILE A 1 168 ? 5.755 12.350 29.831 1.00 15.63 171 ILE B C 1
ATOM 1368 O O . ILE A 1 168 ? 4.748 13.072 29.946 1.00 17.41 171 ILE B O 1
ATOM 1373 N N . VAL A 1 169 ? 6.783 12.672 29.054 1.00 16.91 172 VAL B N 1
ATOM 1374 C CA . VAL A 1 169 ? 6.739 13.882 28.243 1.00 18.83 172 VAL B CA 1
ATOM 1375 C C . VAL A 1 169 ? 5.559 13.815 27.256 1.00 19.51 172 VAL B C 1
ATOM 1376 O O . VAL A 1 169 ? 4.828 14.791 27.115 1.00 19.62 172 VAL B O 1
ATOM 1380 N N . ALA A 1 170 ? 5.353 12.649 26.638 1.00 19.89 173 ALA B N 1
ATOM 1381 C CA . ALA A 1 170 ? 4.251 12.432 25.686 1.00 20.69 173 ALA B CA 1
ATOM 1382 C C . ALA A 1 170 ? 2.872 12.536 26.335 1.00 21.15 173 ALA B C 1
ATOM 1383 O O . ALA A 1 170 ? 1.929 13.102 25.744 1.00 22.72 173 ALA B O 1
ATOM 1385 N N . ILE A 1 171 ? 2.745 11.981 27.533 1.00 20.25 174 ILE B N 1
ATOM 1386 C CA . ILE A 1 171 ? 1.507 12.128 28.298 1.00 20.52 174 ILE B CA 1
ATOM 1387 C C . ILE A 1 171 ? 1.292 13.623 28.586 1.00 22.11 174 ILE B C 1
ATOM 1388 O O . ILE A 1 171 ? 0.177 14.147 28.418 1.00 23.33 174 ILE B O 1
ATOM 1393 N N . PHE A 1 172 ? 2.363 14.319 28.971 1.00 23.39 175 PHE B N 1
ATOM 1394 C CA . PHE A 1 172 ? 2.281 15.747 29.328 1.00 25.99 175 PHE B CA 1
ATOM 1395 C C . PHE A 1 172 ? 1.785 16.628 28.178 1.00 28.67 175 PHE B C 1
ATOM 1396 O O . PHE A 1 172 ? 1.029 17.592 28.399 1.00 29.12 175 PHE B O 1
ATOM 1404 N N . GLN A 1 173 ? 2.225 16.307 26.963 1.00 30.87 176 GLN B N 1
ATOM 1405 C CA . GLN A 1 173 ? 1.834 17.063 25.778 1.00 34.70 176 GLN B CA 1
ATOM 1406 C C . GLN A 1 173 ? 0.344 16.921 25.515 1.00 36.76 176 GLN B C 1
ATOM 1407 O O . GLN A 1 173 ? -0.322 17.900 25.173 1.00 38.03 176 GLN B O 1
ATOM 1413 N N . MET A 1 174 ? -0.173 15.706 25.680 1.00 38.61 177 MET B N 1
ATOM 1414 C CA . MET A 1 174 ? -1.601 15.432 25.509 1.00 41.52 177 MET B CA 1
ATOM 1415 C C . MET A 1 174 ? -2.465 16.091 26.578 1.00 42.35 177 MET B C 1
ATOM 1416 O O . MET A 1 174 ? -3.496 16.681 26.265 1.00 43.52 177 MET B O 1
ATOM 1421 N N . VAL A 1 175 ? -2.054 15.980 27.837 1.00 42.70 178 VAL B N 1
ATOM 1422 C CA . VAL A 1 175 ? -2.840 16.542 28.940 1.00 43.44 178 VAL B CA 1
ATOM 1423 C C . VAL A 1 175 ? -2.038 17.508 29.812 1.00 43.81 178 VAL B C 1
ATOM 1424 O O . VAL A 1 175 ? -1.738 18.632 29.393 1.00 44.90 178 VAL B O 1
ATOM 1428 N N . ASP B 1 6 ? -5.444 -32.770 40.876 1.00 32.59 9 ASP A N 1
ATOM 1429 C CA . ASP B 1 6 ? -5.156 -31.499 41.604 1.00 31.45 9 ASP A CA 1
ATOM 1430 C C . ASP B 1 6 ? -5.893 -31.415 42.956 1.00 29.72 9 ASP A C 1
ATOM 1431 O O . ASP B 1 6 ? -6.337 -32.433 43.505 1.00 30.03 9 ASP A O 1
ATOM 1436 N N . TYR B 1 7 ? -6.002 -30.208 43.497 1.00 33.93 10 TYR A N 1
ATOM 1437 C CA . TYR B 1 7 ? -6.464 -30.028 44.868 1.00 30.93 10 TYR A CA 1
ATOM 1438 C C . TYR B 1 7 ? -7.959 -30.318 45.044 1.00 29.40 10 TYR A C 1
ATOM 1439 O O . TYR B 1 7 ? -8.734 -30.250 44.086 1.00 28.74 10 TYR A O 1
ATOM 1448 N N . ASP B 1 8 ? -8.354 -30.649 46.273 1.00 27.39 11 ASP A N 1
ATOM 1449 C CA . ASP B 1 8 ? -9.765 -30.829 46.605 1.00 26.34 11 ASP A CA 1
ATOM 1450 C C . ASP B 1 8 ? -10.475 -29.518 46.908 1.00 25.09 11 ASP A C 1
ATOM 1451 O O . ASP B 1 8 ? -11.655 -29.355 46.581 1.00 24.82 11 ASP A O 1
ATOM 1456 N N . TYR B 1 9 ? -9.760 -28.595 47.556 1.00 22.13 12 TYR A N 1
ATOM 1457 C CA . TYR B 1 9 ? -10.300 -27.282 47.900 1.00 21.55 12 TYR A CA 1
ATOM 1458 C C . TYR B 1 9 ? -9.242 -26.238 47.686 1.00 19.68 12 TYR A C 1
ATOM 1459 O O . TYR B 1 9 ? -8.056 -26.532 47.828 1.00 19.26 12 TYR A O 1
ATOM 1468 N N . LEU B 1 10 ? -9.688 -25.044 47.306 1.00 18.58 13 LEU A N 1
ATOM 1469 C CA A LEU B 1 10 ? -8.861 -23.841 47.310 0.50 17.84 13 LEU A CA 1
ATOM 1470 C CA B LEU B 1 10 ? -8.847 -23.855 47.341 0.50 17.75 13 LEU A CA 1
ATOM 1471 C C . LEU B 1 10 ? -9.456 -22.898 48.361 1.00 17.04 13 LEU A C 1
ATOM 1472 O O . LEU B 1 10 ? -10.626 -22.515 48.254 1.00 17.12 13 LEU A O 1
ATOM 1481 N N . PHE B 1 11 ? -8.668 -22.542 49.375 1.00 15.98 14 PHE A N 1
ATOM 1482 C CA . PHE B 1 11 ? -9.143 -21.652 50.439 1.00 14.73 14 PHE A CA 1
ATOM 1483 C C . PHE B 1 11 ? -8.368 -20.342 50.408 1.00 14.15 14 PHE A C 1
ATOM 1484 O O . PHE B 1 11 ? -7.152 -20.332 50.622 1.00 13.95 14 PHE A O 1
ATOM 1492 N N . LYS B 1 12 ? -9.082 -19.240 50.192 1.00 13.88 15 LYS A N 1
ATOM 1493 C CA . LYS B 1 12 ? -8.472 -17.919 50.265 1.00 12.40 15 LYS A CA 1
ATOM 1494 C C . LYS B 1 12 ? -8.458 -17.444 51.720 1.00 12.22 15 LYS A C 1
ATOM 1495 O O . LYS B 1 12 ? -9.497 -17.422 52.398 1.00 12.05 15 LYS A O 1
ATOM 1501 N N . ILE B 1 13 ? -7.273 -17.040 52.184 1.00 10.83 16 ILE A N 1
ATOM 1502 C CA . ILE B 1 13 ? -7.078 -16.564 53.568 1.00 10.71 16 ILE A CA 1
ATOM 1503 C C . ILE B 1 13 ? -6.364 -15.209 53.491 1.00 9.83 16 ILE A C 1
ATOM 1504 O O . ILE B 1 13 ? -5.356 -15.081 52.804 1.00 10.37 16 ILE A O 1
ATOM 1509 N N . VAL B 1 14 ? -6.893 -14.198 54.172 1.00 10.02 17 VAL A N 1
ATOM 1510 C CA . VAL B 1 14 ? -6.276 -12.873 54.178 1.00 10.20 17 VAL A CA 1
ATOM 1511 C C . VAL B 1 14 ? -5.582 -12.618 55.491 1.00 9.33 17 VAL A C 1
ATOM 1512 O O . VAL B 1 14 ? -6.021 -13.078 56.544 1.00 9.29 17 VAL A O 1
ATOM 1516 N N . LEU B 1 15 ? -4.450 -11.928 55.401 1.00 9.20 18 LEU A N 1
ATOM 1517 C CA . LEU B 1 15 ? -3.727 -11.469 56.590 1.00 8.65 18 LEU A CA 1
ATOM 1518 C C . LEU B 1 15 ? -4.045 -10.010 56.815 1.00 9.39 18 LEU A C 1
ATOM 1519 O O . LEU B 1 15 ? -3.982 -9.192 55.889 1.00 10.01 18 LEU A O 1
ATOM 1524 N N . ILE B 1 16 ? -4.404 -9.676 58.048 1.00 9.10 19 ILE A N 1
ATOM 1525 C CA . ILE B 1 16 ? -4.641 -8.271 58.397 1.00 9.35 19 ILE A CA 1
ATOM 1526 C C . ILE B 1 16 ? -4.061 -7.969 59.770 1.00 9.16 19 ILE A C 1
ATOM 1527 O O . ILE B 1 16 ? -3.788 -8.869 60.555 1.00 9.44 19 ILE A O 1
ATOM 1532 N N . GLY B 1 17 ? -3.793 -6.683 60.006 1.00 9.45 20 GLY A N 1
ATOM 1533 C CA . GLY B 1 17 ? -3.186 -6.242 61.271 1.00 9.66 20 GLY A CA 1
ATOM 1534 C C . GLY B 1 17 ? -2.339 -4.993 61.056 1.00 9.57 20 GLY A C 1
ATOM 1535 O O . GLY B 1 17 ? -2.106 -4.570 59.919 1.00 9.88 20 GLY A O 1
ATOM 1536 N N . ASP B 1 18 ? -1.880 -4.400 62.152 1.00 10.37 21 ASP A N 1
ATOM 1537 C CA . ASP B 1 18 ? -1.082 -3.171 62.086 1.00 9.97 21 ASP A CA 1
ATOM 1538 C C . ASP B 1 18 ? 0.183 -3.357 61.264 1.00 10.61 21 ASP A C 1
ATOM 1539 O O . ASP B 1 18 ? 0.741 -4.461 61.171 1.00 10.44 21 ASP A O 1
ATOM 1544 N N . SER B 1 19 ? 0.661 -2.271 60.664 1.00 10.24 22 SER A N 1
ATOM 1545 C CA B SER B 1 19 ? 1.952 -2.331 59.994 0.38 10.63 22 SER A CA 1
ATOM 1546 C CA C SER B 1 19 ? 1.960 -2.306 60.001 0.62 10.94 22 SER A CA 1
ATOM 1547 C C . SER B 1 19 ? 3.024 -2.738 61.006 1.00 10.85 22 SER A C 1
ATOM 1548 O O . SER B 1 19 ? 2.984 -2.327 62.188 1.00 10.96 22 SER A O 1
ATOM 1553 N N . GLY B 1 20 ? 3.971 -3.549 6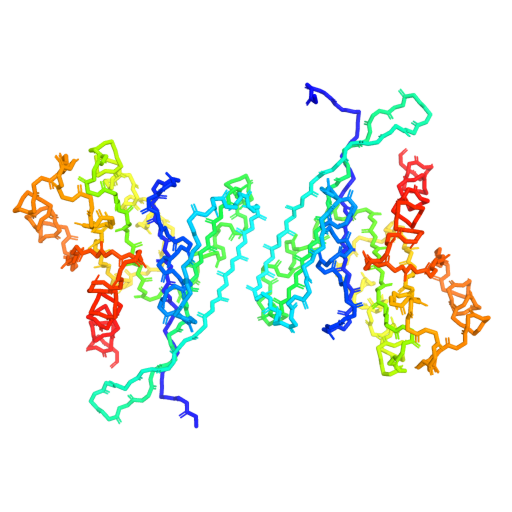0.541 1.00 9.92 23 GLY A N 1
ATOM 1554 C CA . GLY B 1 20 ? 5.138 -3.910 61.327 1.00 10.79 23 GLY A CA 1
ATOM 1555 C C . GLY B 1 20 ? 5.035 -5.213 62.086 1.00 10.95 23 GLY A C 1
ATOM 1556 O O . GLY B 1 20 ? 6.029 -5.700 62.620 1.00 13.00 23 GLY A O 1
ATOM 1557 N N . VAL B 1 21 ? 3.843 -5.802 62.111 1.00 9.57 24 VAL A N 1
ATOM 1558 C CA . VAL B 1 21 ? 3.627 -6.952 63.012 1.00 9.13 24 VAL A CA 1
ATOM 1559 C C . VAL B 1 21 ? 4.205 -8.246 62.465 1.00 9.02 24 VAL A C 1
ATOM 1560 O O . VAL B 1 21 ? 4.403 -9.210 63.212 1.00 10.01 24 VAL A O 1
ATOM 1564 N N . GLY B 1 22 ? 4.438 -8.275 61.162 1.00 8.83 25 GLY A N 1
ATOM 1565 C CA . GLY B 1 22 ? 5.062 -9.446 60.526 1.00 8.60 25 GLY A CA 1
ATOM 1566 C C . GLY B 1 22 ? 4.175 -10.172 59.526 1.00 8.18 25 GLY A C 1
ATOM 1567 O O . GLY B 1 22 ? 4.445 -11.334 59.196 1.00 9.17 25 GLY A O 1
ATOM 1568 N N . LYS B 1 23 ? 3.115 -9.523 59.055 1.00 8.40 26 LYS A N 1
ATOM 1569 C CA . LYS B 1 23 ? 2.190 -10.165 58.087 1.00 8.02 26 LYS A CA 1
ATOM 1570 C C . LYS B 1 23 ? 2.907 -10.656 56.824 1.00 8.88 26 LYS A C 1
ATOM 1571 O O . LYS B 1 23 ? 2.762 -11.800 56.426 1.00 8.51 26 LYS A O 1
ATOM 1577 N N . SER B 1 24 ? 3.709 -9.796 56.206 1.00 8.64 27 SER A N 1
ATOM 1578 C CA . SER B 1 24 ? 4.376 -10.192 54.960 1.00 8.58 27 SER A CA 1
ATOM 1579 C C . SER B 1 24 ? 5.358 -11.347 55.172 1.00 8.18 27 SER A C 1
ATOM 1580 O O . SER B 1 24 ? 5.523 -12.207 54.318 1.00 9.21 27 SER A O 1
ATOM 1583 N N . ASN B 1 25 ? 5.999 -11.357 56.340 1.00 8.82 28 ASN A N 1
ATOM 1584 C CA . ASN B 1 25 ? 6.912 -12.438 56.675 1.00 8.82 28 ASN A CA 1
ATOM 1585 C C . ASN B 1 25 ? 6.224 -13.717 57.101 1.00 9.40 28 ASN A C 1
ATOM 1586 O O . ASN B 1 25 ? 6.769 -14.812 56.916 1.00 10.45 28 ASN A O 1
ATOM 1591 N N . LEU B 1 26 ? 5.023 -13.615 57.646 1.00 8.98 29 LEU A N 1
ATOM 1592 C CA . LEU B 1 26 ? 4.230 -14.842 57.859 1.00 9.53 29 LEU A CA 1
ATOM 1593 C C . LEU B 1 26 ? 3.839 -15.448 56.501 1.00 9.28 29 LEU A C 1
ATOM 1594 O O . LEU B 1 26 ? 3.909 -16.672 56.295 1.00 9.10 29 LEU A O 1
ATOM 1599 N N . LEU B 1 27 ? 3.483 -14.589 55.553 1.00 9.55 30 LEU A N 1
ATOM 1600 C CA . LEU B 1 27 ? 3.183 -15.052 54.190 1.00 10.27 30 LEU A CA 1
ATOM 1601 C C . LEU B 1 27 ? 4.420 -15.725 53.587 1.00 10.13 30 LEU A C 1
ATOM 1602 O O . LEU B 1 27 ? 4.331 -16.870 53.109 1.00 10.18 30 LEU A O 1
ATOM 1607 N N . SER B 1 28 ? 5.570 -15.061 53.640 1.00 9.83 31 SER A N 1
ATOM 1608 C CA . SER B 1 28 ? 6.774 -15.641 53.031 1.00 10.34 31 SER A CA 1
ATOM 1609 C C . SER B 1 28 ? 7.244 -16.882 53.786 1.00 9.88 31 SER A C 1
ATOM 1610 O O . SER B 1 28 ? 7.641 -17.873 53.168 1.00 10.55 31 SER A O 1
ATOM 1613 N N . ARG B 1 29 ? 7.146 -16.879 55.112 1.00 9.94 32 ARG A N 1
ATOM 1614 C CA . ARG B 1 29 ? 7.559 -18.066 55.857 1.00 9.96 32 ARG A CA 1
ATOM 1615 C C . ARG B 1 29 ? 6.683 -19.281 55.509 1.00 9.79 32 ARG A C 1
ATOM 1616 O O . ARG B 1 29 ? 7.184 -20.373 55.224 1.00 10.60 32 ARG A O 1
ATOM 1624 N N . PHE B 1 30 ? 5.370 -19.087 55.539 1.00 10.41 33 PHE A N 1
ATOM 1625 C CA . PHE B 1 30 ? 4.468 -20.189 55.285 1.00 11.09 33 PHE A CA 1
ATOM 1626 C C . PHE B 1 30 ? 4.577 -20.727 53.861 1.00 11.70 33 PHE A C 1
ATOM 1627 O O . PHE B 1 30 ? 4.592 -21.953 53.661 1.00 12.23 33 PHE A O 1
ATOM 1635 N N . THR B 1 31 ? 4.696 -19.823 52.891 1.00 11.89 34 THR A N 1
ATOM 1636 C CA . THR B 1 31 ? 4.583 -20.214 51.466 1.00 12.41 34 THR A CA 1
ATOM 1637 C C . THR B 1 31 ? 5.884 -20.572 50.772 1.00 13.27 34 THR A C 1
ATOM 1638 O O . THR B 1 31 ? 5.873 -21.430 49.862 1.00 14.36 34 THR A O 1
ATOM 1642 N N . THR B 1 32 ? 6.992 -19.961 51.174 1.00 13.26 35 THR A N 1
ATOM 1643 C CA . THR B 1 32 ? 8.281 -20.303 50.542 1.00 13.66 35 THR A CA 1
ATOM 1644 C C . THR B 1 32 ? 9.403 -20.532 51.539 1.00 12.63 35 THR A C 1
ATOM 1645 O O . THR B 1 32 ? 10.583 -20.619 51.148 1.00 12.57 35 THR A O 1
ATOM 1649 N N . ASP B 1 33 ? 9.046 -20.600 52.821 1.00 15.91 36 ASP A N 1
ATOM 1650 C CA . ASP B 1 33 ? 10.020 -20.773 53.906 1.00 15.54 36 ASP A CA 1
ATOM 1651 C C . ASP B 1 33 ? 11.121 -19.707 53.869 1.00 15.42 36 ASP A C 1
ATOM 1652 O O . ASP B 1 33 ? 12.312 -20.008 54.025 1.00 16.04 36 ASP A O 1
ATOM 1657 N N . GLU B 1 34 ? 10.719 -18.471 53.615 1.00 14.65 37 GLU A N 1
ATOM 1658 C CA . GLU B 1 34 ? 11.660 -17.361 53.553 1.00 15.70 37 GLU A CA 1
ATOM 1659 C C . GLU B 1 34 ? 11.291 -16.311 54.566 1.00 15.30 37 GLU A C 1
ATOM 1660 O O . GLU B 1 34 ? 10.108 -16.077 54.836 1.00 14.37 37 GLU A O 1
ATOM 1666 N N . PHE B 1 35 ? 12.317 -15.677 55.126 1.00 15.22 38 PHE A N 1
ATOM 1667 C CA . PHE B 1 35 ? 12.129 -14.601 56.076 1.00 14.77 38 PHE A CA 1
ATOM 1668 C C . PHE B 1 35 ? 13.139 -13.516 55.761 1.00 16.84 38 PHE A C 1
ATOM 1669 O O . PHE B 1 35 ? 14.286 -13.806 55.425 1.00 17.04 38 PHE A O 1
ATOM 1677 N N . ASN B 1 36 ? 12.715 -12.266 55.858 1.00 17.06 39 ASN A N 1
ATOM 1678 C CA A ASN B 1 36 ? 13.648 -11.176 55.635 0.50 19.59 39 ASN A CA 1
ATOM 1679 C CA B ASN B 1 36 ? 13.594 -11.153 55.599 0.50 19.50 39 ASN A CA 1
ATOM 1680 C C . ASN B 1 36 ? 13.569 -10.196 56.783 1.00 19.78 39 ASN A C 1
ATOM 1681 O O . ASN B 1 36 ? 12.500 -9.718 57.145 1.00 18.79 39 ASN A O 1
ATOM 1690 N N . ILE B 1 37 ? 14.731 -9.928 57.372 1.00 21.80 40 ILE A N 1
ATOM 1691 C CA . ILE B 1 37 ? 14.798 -9.010 58.499 1.00 24.14 40 ILE A CA 1
ATOM 1692 C C . ILE B 1 37 ? 14.607 -7.571 58.040 1.00 25.81 40 ILE A C 1
ATOM 1693 O O . ILE B 1 37 ? 14.217 -6.717 58.829 1.00 25.20 40 ILE A O 1
ATOM 1698 N N . GLU B 1 38 ? 14.888 -7.318 56.766 1.00 28.41 41 GLU A N 1
ATOM 1699 C CA . GLU B 1 38 ? 14.833 -5.971 56.213 1.00 32.35 41 GLU A CA 1
ATOM 1700 C C . GLU B 1 38 ? 13.432 -5.661 55.727 1.00 33.54 41 GLU A C 1
ATOM 1701 O O . GLU B 1 38 ? 12.905 -6.314 54.815 1.00 33.62 41 GLU A O 1
ATOM 1707 N N . SER B 1 39 ? 12.841 -4.657 56.369 1.00 36.01 42 SER A N 1
ATOM 1708 C CA . SER B 1 39 ? 11.450 -4.264 56.173 1.00 37.32 42 SER A CA 1
ATOM 1709 C C . SER B 1 39 ? 11.240 -3.518 54.834 1.00 38.38 42 SER A C 1
ATOM 1710 O O . SER B 1 39 ? 11.544 -2.320 54.726 1.00 40.28 42 SER A O 1
ATOM 1713 N N . LYS B 1 40 ? 10.741 -4.239 53.823 1.00 38.26 43 LYS A N 1
ATOM 1714 C CA . LYS B 1 40 ? 10.450 -3.672 52.495 1.00 38.80 43 LYS A CA 1
ATOM 1715 C C . LYS B 1 40 ? 9.020 -3.129 52.427 1.00 37.91 43 LYS A C 1
ATOM 1716 O O . LYS B 1 40 ? 8.060 -3.858 52.679 1.00 37.48 43 LYS A O 1
ATOM 1722 N N . SER B 1 41 ? 8.879 -1.855 52.071 1.00 38.10 44 SER A N 1
ATOM 1723 C CA . SER B 1 41 ? 7.592 -1.170 52.225 1.00 36.77 44 SER A CA 1
ATOM 1724 C C . SER B 1 41 ? 6.819 -0.931 50.912 1.00 34.85 44 SER A C 1
ATOM 1725 O O . SER B 1 41 ? 6.301 0.168 50.648 1.00 35.72 44 SER A O 1
ATOM 1728 N N . THR B 1 42 ? 6.758 -1.994 50.116 1.00 31.74 45 THR A N 1
ATOM 1729 C CA . THR B 1 42 ? 5.916 -2.111 48.923 1.00 28.77 45 THR A CA 1
ATOM 1730 C C . THR B 1 42 ? 4.495 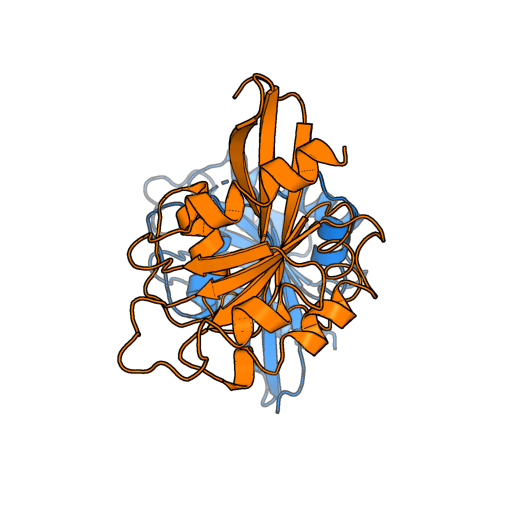-1.584 49.154 1.00 24.97 45 THR A C 1
ATOM 1731 O O . THR B 1 42 ? 3.920 -1.755 50.229 1.00 24.96 45 THR A O 1
ATOM 1735 N N . ILE B 1 43 ? 3.946 -0.918 48.147 1.00 21.53 46 ILE A N 1
ATOM 1736 C CA . ILE B 1 43 ? 2.532 -0.591 48.123 1.00 17.15 46 ILE A CA 1
ATOM 1737 C C . ILE B 1 43 ? 1.905 -1.598 47.185 1.00 16.05 46 ILE A C 1
ATOM 1738 O O . ILE B 1 43 ? 2.255 -1.642 46.012 1.00 15.57 46 ILE A O 1
ATOM 1743 N N . GLY B 1 44 ? 0.994 -2.418 47.679 1.00 13.56 47 GLY A N 1
ATOM 1744 C CA . GLY B 1 44 ? 0.391 -3.413 46.788 1.00 13.20 47 GLY A CA 1
ATOM 1745 C C . GLY B 1 44 ? -0.417 -4.490 47.464 1.00 13.16 47 GLY A C 1
ATOM 1746 O O . GLY B 1 44 ? -0.715 -4.404 48.653 1.00 12.15 47 GLY A O 1
ATOM 1747 N N . VAL B 1 45 ? -0.789 -5.488 46.664 1.00 8.77 48 VAL A N 1
ATOM 1748 C CA A VAL B 1 45 ? -1.443 -6.696 47.156 0.50 9.48 48 VAL A CA 1
ATOM 1749 C CA B VAL B 1 45 ? -1.459 -6.700 47.139 0.50 9.93 48 VAL A CA 1
ATOM 1750 C C . VAL B 1 45 ? -0.677 -7.876 46.578 1.00 10.34 48 VAL A C 1
ATOM 1751 O O . VAL B 1 45 ? -0.216 -7.827 45.425 1.00 11.02 48 VAL A O 1
ATOM 1758 N N . GLU B 1 46 ? -0.507 -8.925 47.378 1.00 10.84 49 GLU A N 1
ATOM 1759 C CA . GLU B 1 46 ? 0.199 -10.120 46.921 1.00 11.56 49 GLU A CA 1
ATOM 1760 C C . GLU B 1 46 ? -0.566 -11.342 47.415 1.00 11.14 49 GLU A C 1
ATOM 1761 O O . GLU B 1 46 ? -1.185 -11.307 48.473 1.00 10.87 49 GLU A O 1
ATOM 1767 N N . PHE B 1 47 ? -0.551 -12.419 46.644 1.00 11.06 50 PHE A N 1
ATOM 1768 C CA . PHE B 1 47 ? -0.846 -13.713 47.257 1.00 11.52 50 PHE A CA 1
ATOM 1769 C C . PHE B 1 47 ? 0.151 -14.764 46.851 1.00 12.02 50 PHE A C 1
ATOM 1770 O O . PHE B 1 47 ? 0.849 -14.629 45.830 1.00 11.83 50 PHE A O 1
ATOM 1778 N N . ALA B 1 48 ? 0.250 -15.800 47.681 1.00 11.01 51 ALA A N 1
ATOM 1779 C CA . ALA B 1 48 ? 1.063 -16.952 47.335 1.00 12.49 51 ALA A CA 1
ATOM 1780 C C . ALA B 1 48 ? 0.377 -18.199 47.869 1.00 12.43 51 ALA A C 1
ATOM 1781 O O . ALA B 1 48 ? -0.428 -18.120 48.790 1.00 11.76 51 ALA A O 1
ATOM 1783 N N . THR B 1 49 ? 0.673 -19.356 47.269 1.00 14.04 52 THR A N 1
ATOM 1784 C CA . THR B 1 49 ? -0.047 -20.566 47.623 1.00 14.83 52 THR A CA 1
ATOM 1785 C C . THR B 1 49 ? 0.839 -21.648 48.222 1.00 15.28 52 THR A C 1
ATOM 1786 O O . THR B 1 49 ? 2.050 -21.705 47.988 1.00 16.03 52 THR A O 1
ATOM 1790 N N . ARG B 1 50 ? 0.211 -22.506 49.004 1.00 15.15 53 ARG A N 1
ATOM 1791 C CA . ARG B 1 50 ? 0.860 -23.723 49.490 1.00 15.73 53 ARG A CA 1
ATOM 1792 C C . ARG B 1 50 ? -0.199 -24.783 49.600 1.00 16.87 53 ARG A C 1
ATOM 1793 O O . ARG B 1 50 ? -1.322 -24.506 50.026 1.00 17.13 53 ARG A O 1
ATOM 1801 N N . THR B 1 51 ? 0.153 -26.006 49.220 1.00 18.29 54 THR A N 1
ATOM 1802 C CA . THR B 1 51 ? -0.796 -27.105 49.297 1.00 19.49 54 THR A CA 1
ATOM 1803 C C . THR B 1 51 ? -0.496 -27.943 50.527 1.00 19.79 54 THR A C 1
ATOM 1804 O O . THR B 1 51 ? 0.638 -28.350 50.746 1.00 20.68 54 THR A O 1
ATOM 1808 N N . ILE B 1 52 ? -1.508 -28.153 51.356 1.00 20.50 55 ILE A N 1
ATOM 1809 C CA . ILE B 1 52 ? -1.349 -29.011 52.530 1.00 22.24 55 ILE A CA 1
ATOM 1810 C C . ILE B 1 52 ? -2.418 -30.085 52.533 1.00 23.97 55 ILE A C 1
ATOM 1811 O O . ILE B 1 52 ? -3.433 -29.968 51.839 1.00 23.98 55 ILE A O 1
ATOM 1816 N N . GLU B 1 53 ? -2.185 -31.117 53.330 1.00 25.46 56 GLU A N 1
ATOM 1817 C CA . GLU B 1 53 ? -3.091 -32.253 53.393 1.00 27.69 56 GLU A CA 1
ATOM 1818 C C . GLU B 1 53 ? -3.853 -32.279 54.714 1.00 27.51 56 GLU A C 1
ATOM 1819 O O . GLU B 1 53 ? -3.258 -32.180 55.793 1.00 27.04 56 GLU A O 1
ATOM 1825 N N . VAL B 1 54 ? -5.174 -32.393 54.606 1.00 28.06 57 VAL A N 1
ATOM 1826 C CA . VAL B 1 54 ? -6.057 -32.510 55.769 1.00 29.13 57 VAL A CA 1
ATOM 1827 C C . VAL B 1 54 ? -7.065 -33.639 55.540 1.00 30.50 57 VAL A C 1
ATOM 1828 O O . VAL B 1 54 ? -7.811 -33.620 54.553 1.00 31.13 57 VAL A O 1
ATOM 1832 N N . GLU B 1 55 ? -7.089 -34.597 56.467 1.00 31.81 58 GLU A N 1
ATOM 1833 C CA . GLU B 1 55 ? -7.948 -35.796 56.377 1.00 34.07 58 GLU A CA 1
ATOM 1834 C C . GLU B 1 55 ? -7.977 -36.385 54.968 1.00 34.52 58 GLU A C 1
ATOM 1835 O O . GLU B 1 55 ? -9.048 -36.713 54.440 1.00 35.51 58 GLU A O 1
ATOM 1841 N N . ASN B 1 56 ? -6.794 -36.521 54.367 1.00 34.59 59 ASN A N 1
ATOM 1842 C CA . ASN B 1 56 ? -6.647 -37.108 53.025 1.00 35.34 59 ASN A CA 1
ATOM 1843 C C . ASN B 1 56 ? -7.395 -36.299 51.970 1.00 34.64 59 ASN A C 1
ATOM 1844 O O . ASN B 1 56 ? -8.001 -36.842 51.041 1.00 36.00 59 ASN A O 1
ATOM 1849 N N . LYS B 1 57 ? -7.388 -34.991 52.161 1.00 32.59 60 LYS A N 1
ATOM 1850 C CA . LYS B 1 57 ? -7.761 -34.066 51.113 1.00 31.51 60 LYS A CA 1
ATOM 1851 C C . LYS B 1 57 ? -6.631 -33.067 50.939 1.00 29.49 60 LYS A C 1
ATOM 1852 O O . LYS B 1 57 ? -5.934 -32.735 51.898 1.00 29.31 60 LYS A O 1
ATOM 1858 N N . LYS B 1 58 ? -6.444 -32.624 49.703 1.00 27.78 61 LYS A N 1
ATOM 1859 C CA . LYS B 1 58 ? -5.417 -31.654 49.377 1.00 25.91 61 LYS A CA 1
ATOM 1860 C C . LYS B 1 58 ? -6.041 -30.274 49.307 1.00 24.44 61 LYS A C 1
ATOM 1861 O O . LYS B 1 58 ? -6.989 -30.034 48.562 1.00 23.19 61 LYS A O 1
ATOM 1867 N N . ILE B 1 59 ? -5.501 -29.354 50.100 1.00 22.71 62 ILE A N 1
ATOM 1868 C CA . ILE B 1 59 ? -6.063 -28.026 50.154 1.00 22.22 62 ILE A CA 1
ATOM 1869 C C . ILE B 1 59 ? -5.015 -27.061 49.656 1.00 21.21 62 ILE A C 1
ATOM 1870 O O . ILE B 1 59 ? -3.885 -27.050 50.156 1.00 21.19 62 ILE A O 1
ATOM 1875 N N . LYS B 1 60 ? -5.382 -26.290 48.641 1.00 19.77 63 LYS A N 1
ATOM 1876 C CA . LYS B 1 60 ? -4.529 -25.237 48.118 1.00 19.06 63 LYS A CA 1
ATOM 1877 C C . LYS B 1 60 ? -4.848 -24.000 48.945 1.00 17.63 63 LYS A C 1
ATOM 1878 O O . LYS B 1 60 ? -5.944 -23.451 48.840 1.00 17.09 63 LYS A O 1
ATOM 1884 N N . ALA B 1 61 ? -3.904 -23.590 49.791 1.00 16.32 64 ALA A N 1
ATOM 1885 C CA . ALA B 1 61 ? -4.117 -22.438 50.660 1.00 16.00 64 ALA A CA 1
ATOM 1886 C C . ALA B 1 61 ? -3.591 -21.229 49.901 1.00 15.54 64 ALA A C 1
ATOM 1887 O O . ALA B 1 61 ? -2.434 -21.206 49.499 1.00 16.01 64 ALA A O 1
ATOM 1889 N N . GLN B 1 62 ? -4.448 -20.239 49.678 1.00 14.17 65 GLN A N 1
ATOM 1890 C CA . GLN B 1 62 ? -4.069 -19.070 48.911 1.00 13.19 65 GLN A CA 1
ATOM 1891 C C . GLN B 1 62 ? -4.043 -17.900 49.903 1.00 12.24 65 GLN A C 1
ATOM 1892 O O . GLN B 1 62 ? -5.106 -17.438 50.349 1.00 11.83 65 GLN A O 1
ATOM 1898 N N . ILE B 1 63 ? -2.830 -17.487 50.272 1.00 10.44 66 ILE A N 1
ATOM 1899 C CA . ILE B 1 63 ? -2.604 -16.539 51.369 1.00 9.23 66 ILE A CA 1
ATOM 1900 C C . ILE B 1 63 ? -2.374 -15.131 50.809 1.00 8.98 66 ILE A C 1
ATOM 1901 O O . ILE B 1 63 ? -1.424 -14.906 50.030 1.00 9.77 66 ILE A O 1
ATOM 1906 N N . TRP B 1 64 ? -3.234 -14.198 51.210 1.00 8.45 67 TRP A N 1
ATOM 1907 C CA . TRP B 1 64 ? -3.175 -12.813 50.705 1.00 8.50 67 TRP A CA 1
ATOM 1908 C C . TRP B 1 64 ? -2.582 -11.850 51.718 1.00 9.09 67 TRP A C 1
ATOM 1909 O O . TRP B 1 64 ? -2.727 -12.048 52.919 1.00 9.09 67 TRP A O 1
ATOM 1920 N N . ASP B 1 65 ? -1.927 -10.804 51.212 1.00 8.36 68 ASP A N 1
ATOM 1921 C CA . ASP B 1 65 ? -1.233 -9.815 52.045 1.00 8.03 68 ASP A CA 1
ATOM 1922 C C . ASP B 1 65 ? -1.280 -8.504 51.290 1.00 7.08 68 ASP A C 1
ATOM 1923 O O . ASP B 1 65 ? -1.269 -8.485 50.060 1.00 8.23 68 ASP A O 1
ATOM 1928 N N . THR B 1 66 ? -1.258 -7.395 52.017 1.00 10.21 69 THR A N 1
ATOM 1929 C CA . THR B 1 66 ? -1.348 -6.100 51.344 1.00 9.55 69 THR A CA 1
ATOM 1930 C C . THR B 1 66 ? -0.734 -5.009 52.219 1.00 10.08 69 THR A C 1
ATOM 1931 O O . THR B 1 66 ? -0.566 -5.205 53.420 1.00 10.75 69 THR A O 1
ATOM 1935 N N . ALA B 1 67 ? -0.407 -3.881 51.594 1.00 9.96 70 ALA A N 1
ATOM 1936 C CA . ALA B 1 67 ? -0.055 -2.681 52.338 1.00 10.71 70 ALA A CA 1
ATOM 1937 C C . ALA B 1 67 ? -0.261 -1.469 51.453 1.00 10.65 70 ALA A C 1
ATOM 1938 O O . ALA B 1 67 ? -0.073 -1.540 50.250 1.00 10.01 70 ALA A O 1
ATOM 1940 N N . GLY B 1 68 ? -0.665 -0.359 52.063 1.00 11.51 71 GLY A N 1
ATOM 1941 C CA . GLY B 1 68 ? -0.606 0.938 51.361 1.00 12.26 71 GLY A CA 1
ATOM 1942 C C . GLY B 1 68 ? -1.738 1.258 50.409 1.00 13.02 71 GLY A C 1
ATOM 1943 O O . GLY B 1 68 ? -1.733 2.334 49.791 1.00 13.24 71 GLY A O 1
ATOM 1944 N N . LEU B 1 69 ? -2.704 0.357 50.262 1.00 12.97 72 LEU A N 1
ATOM 1945 C CA . LEU B 1 69 ? -3.778 0.573 49.300 1.00 13.00 72 LEU A CA 1
ATOM 1946 C C . LEU B 1 69 ? -5.098 1.019 49.918 1.00 14.24 72 LEU A C 1
ATOM 1947 O O . LEU B 1 69 ? -6.154 0.878 49.296 1.00 14.96 72 LEU A O 1
ATOM 1952 N N . GLU B 1 70 ? -5.056 1.590 51.120 1.00 15.19 73 GLU A N 1
ATOM 1953 C CA . GLU B 1 70 ? -6.307 1.971 51.809 1.00 17.62 73 GLU A CA 1
ATOM 1954 C C . GLU B 1 70 ? -7.168 2.971 51.028 1.00 18.39 73 GLU A C 1
ATOM 1955 O O . GLU B 1 70 ? -8.398 2.999 51.187 1.00 18.60 73 GLU A O 1
ATOM 1961 N N . ARG B 1 71 ? -6.530 3.764 50.164 1.00 18.65 74 ARG A N 1
ATOM 1962 C CA . ARG B 1 71 ? -7.233 4.794 49.370 1.00 20.26 74 ARG A CA 1
ATOM 1963 C C . ARG B 1 71 ? -8.067 4.172 48.241 1.00 19.78 74 ARG A C 1
ATOM 1964 O O . ARG B 1 71 ? -8.996 4.801 47.716 1.00 20.79 74 ARG A O 1
ATOM 1972 N N . TYR B 1 72 ? -7.769 2.913 47.922 1.00 18.40 75 TYR A N 1
ATOM 1973 C CA . TYR B 1 72 ? -8.357 2.218 46.784 1.00 18.18 75 TYR A CA 1
ATOM 1974 C C . TYR B 1 72 ? -9.491 1.304 47.251 1.00 18.57 75 TYR A C 1
ATOM 1975 O O . TYR B 1 72 ? -9.266 0.164 47.631 1.00 17.59 75 TYR A O 1
ATOM 1984 N N . ARG B 1 73 ? -10.700 1.823 47.283 1.00 19.41 76 ARG A N 1
ATOM 1985 C CA . ARG B 1 73 ? -11.819 1.101 47.824 1.00 20.10 76 ARG A CA 1
ATOM 1986 C C . ARG 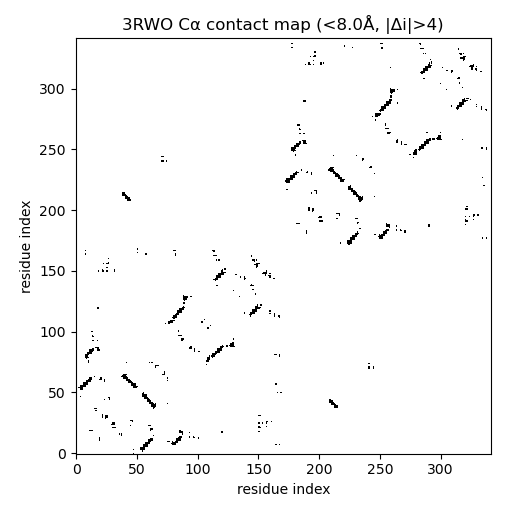B 1 73 ? -12.139 -0.169 47.050 1.00 19.02 76 ARG A C 1
ATOM 1987 O O . ARG B 1 73 ? -12.436 -1.152 47.626 1.00 19.28 76 ARG A O 1
ATOM 1995 N N . ALA B 1 74 ? -12.050 -0.116 45.737 1.00 18.65 77 ALA A N 1
ATOM 1996 C CA . ALA B 1 74 ? -12.331 -1.296 44.907 1.00 18.44 77 ALA A CA 1
ATOM 1997 C C . ALA B 1 74 ? -11.319 -2.405 45.187 1.00 17.47 77 ALA A C 1
ATOM 1998 O O . ALA B 1 74 ? -11.688 -3.569 45.348 1.00 16.52 77 ALA A O 1
ATOM 2000 N N . ILE B 1 75 ? -10.044 -2.031 45.290 1.00 16.87 78 ILE A N 1
ATOM 2001 C CA . ILE B 1 75 ? -8.999 -3.015 45.529 1.00 17.04 78 ILE A CA 1
ATOM 2002 C C . ILE B 1 75 ? -9.130 -3.606 46.918 1.00 17.34 78 ILE A C 1
ATOM 2003 O O . ILE B 1 75 ? -9.049 -4.823 47.086 1.00 17.33 78 ILE A O 1
ATOM 2008 N N . THR B 1 76 ? -9.377 -2.751 47.907 1.00 14.47 79 THR A N 1
ATOM 2009 C CA . THR B 1 76 ? -9.590 -3.203 49.279 1.00 15.84 79 THR A CA 1
ATOM 2010 C C . THR B 1 76 ? -10.767 -4.175 49.378 1.00 16.10 79 THR A C 1
ATOM 2011 O O . THR B 1 76 ? -10.669 -5.223 50.010 1.00 15.69 79 THR A O 1
ATOM 2015 N N . SER B 1 77 ? -11.873 -3.864 48.704 1.00 16.04 80 SER A N 1
ATOM 2016 C CA . SER B 1 77 ? -12.998 -4.777 48.711 1.00 16.52 80 SER A CA 1
ATOM 2017 C C . SER B 1 77 ? -12.636 -6.120 48.072 1.00 15.99 80 SER A C 1
ATOM 2018 O O . SER B 1 77 ? -12.966 -7.185 48.618 1.00 16.20 80 SER A O 1
ATOM 2021 N N . ALA B 1 78 ? -11.952 -6.072 46.932 1.00 15.33 81 ALA A N 1
ATOM 2022 C CA . ALA B 1 78 ? -11.538 -7.292 46.241 1.00 15.38 81 ALA A CA 1
ATOM 2023 C C . ALA B 1 78 ? -10.555 -8.098 47.089 1.00 14.14 81 ALA A C 1
ATOM 2024 O O . ALA B 1 78 ? -10.511 -9.331 46.989 1.00 14.46 81 ALA A O 1
ATOM 2026 N N . TYR B 1 79 ? -9.796 -7.402 47.942 1.00 13.10 82 TYR A N 1
ATOM 2027 C CA . TYR B 1 79 ? -8.855 -8.073 48.833 1.00 12.44 82 TYR A CA 1
ATOM 2028 C C . TYR B 1 79 ? -9.597 -9.028 49.749 1.00 12.79 82 TYR A C 1
ATOM 2029 O O . TYR B 1 79 ? -9.210 -10.181 49.894 1.00 12.04 82 TYR A O 1
ATOM 2038 N N . TYR B 1 80 ? -10.685 -8.558 50.346 1.00 13.03 83 TYR A N 1
ATOM 2039 C CA . TYR B 1 80 ? -11.461 -9.372 51.264 1.00 14.58 83 TYR A CA 1
ATOM 2040 C C . TYR B 1 80 ? -12.380 -10.367 50.558 1.00 16.09 83 TYR A C 1
ATOM 2041 O O . TYR B 1 80 ? -12.709 -11.405 51.125 1.00 15.90 83 TYR A O 1
ATOM 2050 N N . ARG B 1 81 ? -12.786 -10.056 49.327 1.00 16.00 84 ARG A N 1
ATOM 2051 C CA A ARG B 1 81 ? -13.827 -10.821 48.622 0.50 17.27 84 ARG A CA 1
ATOM 2052 C CA B ARG B 1 81 ? -13.848 -10.837 48.703 0.50 17.54 84 ARG A CA 1
ATOM 2053 C C . ARG B 1 81 ? -13.420 -12.278 48.441 1.00 16.91 84 ARG A C 1
ATOM 2054 O O . ARG B 1 81 ? -12.321 -12.544 47.986 1.00 17.13 84 ARG A O 1
ATOM 2069 N N . GLY B 1 82 ? -14.309 -13.200 48.790 1.00 17.70 85 GLY A N 1
ATOM 2070 C CA . GLY B 1 82 ? -14.028 -14.619 48.594 1.00 18.34 85 GLY A CA 1
ATOM 2071 C C . GLY B 1 82 ? -13.161 -15.258 49.675 1.00 17.87 85 GLY A C 1
ATOM 2072 O O . GLY B 1 82 ? -12.987 -16.481 49.669 1.00 18.71 85 GLY A O 1
ATOM 2073 N N . ALA B 1 83 ? -12.632 -14.463 50.610 1.00 16.80 86 ALA A N 1
ATOM 2074 C CA . ALA B 1 83 ? -11.844 -15.040 51.723 1.00 16.24 86 ALA A CA 1
ATOM 2075 C C . ALA B 1 83 ? -12.748 -15.924 52.573 1.00 16.83 86 ALA A C 1
ATOM 2076 O O . ALA B 1 83 ? -13.882 -15.546 52.889 1.00 18.39 86 ALA A O 1
ATOM 2078 N N . VAL B 1 84 ? -12.281 -17.134 52.868 1.00 15.77 87 VAL A N 1
ATOM 2079 C CA . VAL B 1 84 ? -12.997 -18.030 53.775 1.00 15.84 87 VAL A CA 1
ATOM 2080 C C . VAL B 1 84 ? -12.295 -18.093 55.130 1.00 15.33 87 VAL A C 1
ATOM 2081 O O . VAL B 1 84 ? -12.817 -18.641 56.095 1.00 16.35 87 VAL A O 1
ATOM 2085 N N . GLY B 1 85 ? -11.104 -17.512 55.191 1.00 13.69 88 GLY A N 1
ATOM 2086 C CA . GLY B 1 85 ? -10.352 -17.456 56.440 1.00 13.40 88 GLY A CA 1
ATOM 2087 C C . GLY B 1 85 ? -9.649 -16.119 56.530 1.00 12.11 88 GLY A C 1
ATOM 2088 O O . GLY B 1 85 ? -9.364 -15.492 55.520 1.00 11.35 88 GLY A O 1
ATOM 2089 N N . ALA B 1 86 ? -9.395 -15.674 57.750 1.00 12.48 89 ALA A N 1
ATOM 2090 C CA . ALA B 1 86 ? -8.593 -14.470 57.973 1.00 11.53 89 ALA A CA 1
ATOM 2091 C C . ALA B 1 86 ? -7.729 -14.704 59.198 1.00 11.74 89 ALA A C 1
ATOM 2092 O O . ALA B 1 86 ? -8.137 -15.396 60.142 1.00 12.68 89 ALA A O 1
ATOM 2094 N N . LEU B 1 87 ? -6.521 -14.150 59.158 1.00 10.10 90 LEU A N 1
ATOM 2095 C CA . LEU B 1 87 ? -5.624 -14.155 60.306 1.00 10.55 90 LEU A CA 1
ATOM 2096 C C . LEU B 1 87 ? -5.406 -12.728 60.698 1.00 10.92 90 LEU A C 1
ATOM 2097 O O . LEU B 1 87 ? -4.954 -11.915 59.879 1.00 10.70 90 LEU A O 1
ATOM 2102 N N . ILE B 1 88 ? -5.789 -12.405 61.930 1.00 10.36 91 ILE A N 1
ATOM 2103 C CA . ILE B 1 88 ? -5.547 -11.062 62.479 1.00 10.57 91 ILE A CA 1
ATOM 2104 C C . ILE B 1 88 ? -4.262 -11.164 63.293 1.00 10.40 91 ILE A C 1
ATOM 2105 O O . ILE B 1 88 ? -4.175 -11.980 64.214 1.00 11.32 91 ILE A O 1
ATOM 2110 N N . VAL B 1 89 ? -3.270 -10.353 62.927 1.00 9.37 92 VAL A N 1
ATOM 2111 C CA . VAL B 1 89 ? -1.918 -10.491 63.448 1.00 9.47 92 VAL A CA 1
ATOM 2112 C C . VAL B 1 89 ? -1.554 -9.269 64.308 1.00 9.28 92 VAL A C 1
ATOM 2113 O O . VAL B 1 89 ? -1.786 -8.117 63.904 1.00 9.23 92 VAL A O 1
ATOM 2117 N N . TYR B 1 90 ? -1.014 -9.549 65.490 1.00 9.96 93 TYR A N 1
ATOM 2118 C CA . TYR B 1 90 ? -0.327 -8.537 66.311 1.00 10.33 93 TYR A CA 1
ATOM 2119 C C . TYR B 1 90 ? 1.099 -8.976 66.642 1.00 10.36 93 TYR A C 1
ATOM 2120 O O . TYR B 1 90 ? 1.539 -10.079 66.300 1.00 10.44 93 TYR A O 1
ATOM 2129 N N . ASP B 1 91 ? 1.813 -8.105 67.330 1.00 10.04 94 ASP A N 1
ATOM 2130 C CA . ASP B 1 91 ? 3.206 -8.319 67.692 1.00 10.86 94 ASP A CA 1
ATOM 2131 C C . ASP B 1 91 ? 3.191 -8.469 69.216 1.00 11.29 94 ASP A C 1
ATOM 2132 O O . ASP B 1 91 ? 2.791 -7.535 69.918 1.00 11.85 94 ASP A O 1
ATOM 2137 N N . ILE B 1 92 ? 3.621 -9.619 69.731 1.00 11.77 95 ILE A N 1
ATOM 2138 C CA . ILE B 1 92 ? 3.580 -9.844 71.196 1.00 12.81 95 ILE A CA 1
ATOM 2139 C C . ILE B 1 92 ? 4.425 -8.857 71.999 1.00 13.39 95 ILE A C 1
ATOM 2140 O O . ILE B 1 92 ? 4.213 -8.730 73.217 1.00 13.85 95 ILE A O 1
ATOM 2145 N N . SER B 1 93 ? 5.369 -8.179 71.333 1.00 13.38 96 SER A N 1
ATOM 2146 C CA . SER B 1 93 ? 6.239 -7.184 71.988 1.00 14.44 96 SER A CA 1
ATOM 2147 C C . SER B 1 93 ? 5.706 -5.759 71.884 1.00 14.59 96 SER A C 1
ATOM 2148 O O . SER B 1 93 ? 6.347 -4.817 72.373 1.00 14.57 96 SER A O 1
ATOM 2151 N N . LYS B 1 94 ? 4.543 -5.599 71.255 1.00 14.14 97 LYS A N 1
ATOM 2152 C CA . LYS B 1 94 ? 3.996 -4.257 71.052 1.00 15.03 97 LYS A CA 1
ATOM 2153 C C . LYS B 1 94 ? 2.523 -4.250 71.399 1.00 13.94 97 LYS A C 1
ATOM 2154 O O . LYS B 1 94 ? 1.687 -4.641 70.569 1.00 13.83 97 LYS A O 1
ATOM 2160 N N . SER B 1 95 ? 2.191 -3.817 72.614 1.00 13.68 98 SER A N 1
ATOM 2161 C CA . SER B 1 95 ? 0.798 -3.911 73.051 1.00 13.81 98 SER A CA 1
ATOM 2162 C C . SER B 1 95 ? -0.169 -3.075 72.207 1.00 13.72 98 SER A C 1
ATOM 2163 O O . SER B 1 95 ? -1.338 -3.423 72.085 1.00 13.73 98 SER A O 1
ATOM 2166 N N . SER B 1 96 ? 0.309 -1.967 71.642 1.00 13.77 99 SER A N 1
ATOM 2167 C CA . SER B 1 96 ? -0.525 -1.135 70.761 1.00 14.15 99 SER A CA 1
ATOM 2168 C C . SER B 1 96 ? -1.139 -1.977 69.635 1.00 13.12 99 SER A C 1
ATOM 2169 O O . SER B 1 96 ? -2.316 -1.790 69.268 1.00 13.46 99 SER A O 1
ATOM 2172 N N . SER B 1 97 ? -0.347 -2.910 69.100 1.00 11.89 100 SER A N 1
ATOM 2173 C CA . SER B 1 97 ? -0.787 -3.697 67.963 1.00 12.20 100 SER A CA 1
ATOM 2174 C C . SER B 1 97 ? -1.878 -4.676 68.384 1.00 12.54 100 SER A C 1
ATOM 2175 O O . SER B 1 97 ? -2.795 -4.953 67.613 1.00 12.44 100 SER A O 1
ATOM 2178 N N . TYR B 1 98 ? -1.767 -5.177 69.612 1.00 13.56 101 TYR A N 1
ATOM 2179 C CA . TYR B 1 98 ? -2.752 -6.080 70.189 1.00 14.88 101 TYR A CA 1
ATOM 2180 C C . TYR B 1 98 ? -4.043 -5.313 70.471 1.00 15.95 101 TYR A C 1
ATOM 2181 O O . TYR B 1 98 ? -5.146 -5.787 70.171 1.00 16.36 101 TYR A O 1
ATOM 2190 N N . GLU B 1 99 ? -3.907 -4.118 71.046 1.00 16.97 102 GLU A N 1
ATOM 2191 C CA . GLU B 1 99 ? -5.081 -3.310 71.352 1.00 18.50 102 GLU A CA 1
ATOM 2192 C C . GLU B 1 99 ? -5.901 -2.940 70.108 1.00 18.71 102 GLU A C 1
ATOM 2193 O O . GLU B 1 99 ? -7.123 -2.774 70.209 1.00 20.18 102 GLU A O 1
ATOM 2199 N N . ASN B 1 100 ? -5.239 -2.861 68.951 1.00 17.41 103 ASN A N 1
ATOM 2200 C CA A ASN B 1 100 ? -5.891 -2.553 67.677 0.50 17.07 103 ASN A CA 1
ATOM 2201 C CA B ASN B 1 100 ? -5.916 -2.541 67.696 0.50 17.53 103 ASN A CA 1
ATOM 2202 C C . ASN B 1 100 ? -6.599 -3.747 67.034 1.00 17.29 103 ASN A C 1
ATOM 2203 O O . ASN B 1 100 ? -7.219 -3.618 65.971 1.00 16.61 103 ASN A O 1
ATOM 2212 N N . CYS B 1 101 ? -6.499 -4.915 67.657 1.00 17.39 104 CYS A N 1
ATOM 2213 C CA . CYS B 1 101 ? -7.136 -6.096 67.072 1.00 18.88 104 CYS A CA 1
ATOM 2214 C C . CYS B 1 101 ? -8.663 -6.002 67.068 1.00 20.11 104 CYS A C 1
ATOM 2215 O O . CYS B 1 101 ? -9.306 -6.562 66.181 1.00 19.67 104 CYS A O 1
ATOM 2218 N N . ASN B 1 102 ? -9.238 -5.280 68.034 1.00 22.18 105 ASN A N 1
ATOM 2219 C CA . ASN B 1 102 ? -10.674 -4.990 67.978 1.00 24.12 105 ASN A CA 1
ATOM 2220 C C . ASN B 1 102 ? -11.051 -4.272 66.702 1.00 23.45 105 ASN A C 1
ATOM 2221 O O . ASN B 1 102 ? -12.043 -4.630 66.061 1.00 23.86 105 ASN A O 1
ATOM 2226 N N . HIS B 1 103 ? -10.240 -3.281 66.325 1.00 22.67 106 HIS A N 1
ATOM 2227 C CA . HIS B 1 103 ? -10.390 -2.588 65.059 1.00 22.22 106 HIS A CA 1
ATOM 2228 C C . HIS B 1 103 ? -10.383 -3.560 63.879 1.00 21.25 106 HIS A C 1
ATOM 2229 O O . HIS B 1 103 ? -11.269 -3.494 63.014 1.00 20.84 106 HIS A O 1
ATOM 2236 N N . TRP B 1 104 ? -9.399 -4.464 63.843 1.00 19.57 107 TRP A N 1
ATOM 2237 C CA . TRP B 1 104 ? -9.272 -5.353 62.687 1.00 19.02 107 TRP A CA 1
ATOM 2238 C C . TRP B 1 104 ? -10.468 -6.286 62.598 1.00 19.89 107 TRP A C 1
ATOM 2239 O O . TRP B 1 104 ? -10.950 -6.591 61.507 1.00 19.76 107 TRP A O 1
ATOM 2250 N N . LEU B 1 105 ? -10.961 -6.710 63.755 1.00 21.33 108 LEU A N 1
ATOM 2251 C CA . LEU B 1 105 ? -12.153 -7.553 63.819 1.00 23.63 108 LEU A CA 1
ATOM 2252 C C . LEU B 1 105 ? -13.353 -6.871 63.184 1.00 24.00 108 LEU A C 1
ATOM 2253 O O . LEU B 1 105 ? -14.074 -7.470 62.382 1.00 24.29 108 LEU A O 1
ATOM 2258 N N . THR B 1 106 ? -13.537 -5.604 63.530 1.00 24.87 109 THR A N 1
ATOM 2259 C CA . THR B 1 106 ? -14.619 -4.791 62.986 1.00 25.67 109 THR A CA 1
ATOM 2260 C C . THR B 1 106 ? -14.445 -4.636 61.496 1.00 25.07 109 THR A C 1
ATOM 2261 O O . THR B 1 106 ? -15.407 -4.754 60.747 1.00 25.37 109 THR A O 1
ATOM 2265 N N . GLU B 1 107 ? -13.207 -4.403 61.065 1.00 24.20 110 GLU A N 1
ATOM 2266 C CA . GLU B 1 107 ? -12.923 -4.200 59.663 1.00 24.01 110 GLU A CA 1
ATOM 2267 C C . GLU B 1 107 ? -13.234 -5.475 58.892 1.00 23.45 110 GLU A C 1
ATOM 2268 O O . GLU B 1 107 ? -13.869 -5.443 57.839 1.00 22.77 110 GLU A O 1
ATOM 2274 N N . LEU B 1 108 ? -12.809 -6.605 59.443 1.00 23.24 111 LEU A N 1
ATOM 2275 C CA . LEU B 1 108 ? -13.100 -7.890 58.838 1.00 24.27 111 LEU A CA 1
ATOM 2276 C C . LEU B 1 108 ? -14.613 -8.119 58.722 1.00 26.36 111 LEU A C 1
ATOM 2277 O O . LEU B 1 108 ? -15.097 -8.523 57.667 1.00 26.43 111 LEU A O 1
ATOM 2282 N N . ARG B 1 109 ? -15.355 -7.838 59.790 1.00 28.82 112 ARG A N 1
ATOM 2283 C CA . ARG B 1 109 ? -16.805 -8.071 59.792 1.00 32.00 112 ARG A CA 1
ATOM 2284 C C . ARG B 1 109 ? -17.564 -7.148 58.839 1.00 33.59 112 ARG A C 1
ATOM 2285 O O . ARG B 1 109 ? -18.588 -7.537 58.264 1.00 34.12 112 ARG A O 1
ATOM 2293 N N . GLU B 1 110 ? -17.051 -5.936 58.660 1.00 25.98 113 GLU A N 1
ATOM 2294 C CA . GLU B 1 110 ? -17.645 -4.986 57.722 1.00 27.88 113 GLU A CA 1
ATOM 2295 C C . GLU B 1 110 ? -17.344 -5.342 56.259 1.00 28.31 113 GLU A C 1
ATOM 2296 O O . GLU B 1 110 ? -18.128 -5.022 55.368 1.00 28.54 113 GLU A O 1
ATOM 2302 N N . ASN B 1 111 ? -16.225 -6.021 56.011 1.00 28.31 114 ASN A N 1
ATOM 2303 C CA . ASN B 1 111 ? -15.730 -6.194 54.645 1.00 29.13 114 ASN A CA 1
ATOM 2304 C C . ASN B 1 111 ? -15.733 -7.614 54.103 1.00 29.38 114 ASN A C 1
ATOM 2305 O O . ASN B 1 111 ? -15.719 -7.819 52.887 1.00 29.49 114 ASN A O 1
ATOM 2310 N N . ALA B 1 112 ? -15.731 -8.587 55.006 1.00 30.10 115 ALA A N 1
ATOM 2311 C CA . ALA B 1 112 ? -15.642 -9.986 54.617 1.00 31.61 115 ALA A CA 1
ATOM 2312 C C . ALA B 1 112 ? -17.007 -10.580 54.324 1.00 32.65 115 ALA A C 1
ATOM 2313 O O . ALA B 1 112 ? -18.047 -10.045 54.739 1.00 33.12 115 ALA A O 1
ATOM 2315 N N . ASP B 1 113 ? -16.985 -11.681 53.580 1.00 33.52 116 ASP A N 1
ATOM 2316 C CA . ASP B 1 113 ? -18.150 -12.531 53.374 1.00 34.75 116 ASP A CA 1
ATOM 2317 C C . ASP B 1 113 ? -18.599 -13.127 54.717 1.00 35.27 116 ASP A C 1
ATOM 2318 O O . ASP B 1 113 ? -17.917 -12.966 55.740 1.00 35.90 116 ASP A O 1
ATOM 2323 N N . ASP B 1 114 ? -19.739 -13.815 54.708 1.00 35.69 117 ASP A N 1
ATOM 2324 C CA . ASP B 1 114 ? -20.434 -14.256 55.934 1.00 35.95 117 ASP A CA 1
ATOM 2325 C C . ASP B 1 114 ? -19.681 -15.189 56.909 1.00 35.68 117 ASP A C 1
ATOM 2326 O O . ASP B 1 114 ? -19.449 -14.842 58.079 1.00 36.59 117 ASP A O 1
ATOM 2331 N N . ASN B 1 115 ? -19.319 -16.375 56.434 1.00 35.07 118 ASN A N 1
ATOM 2332 C CA . ASN B 1 115 ? -18.920 -17.463 57.334 1.00 33.93 118 ASN A CA 1
ATOM 2333 C C . ASN B 1 115 ? -17.408 -17.600 57.577 1.00 32.05 118 ASN A C 1
ATOM 2334 O O . ASN B 1 115 ? -16.921 -18.685 57.932 1.00 32.67 118 ASN A O 1
ATOM 2339 N N . VAL B 1 116 ? -16.681 -16.497 57.422 1.00 29.11 119 VAL A N 1
ATOM 2340 C CA . VAL B 1 116 ? -15.212 -16.500 57.521 1.00 26.34 119 VAL A CA 1
ATOM 2341 C C . VAL B 1 116 ? -14.686 -17.020 58.868 1.00 24.28 119 VAL A C 1
ATOM 2342 O O . VAL B 1 116 ? -15.100 -16.532 59.929 1.00 24.75 119 VAL A O 1
ATOM 2346 N N . ALA B 1 117 ? -13.784 -18.005 58.819 1.00 20.78 120 ALA A N 1
ATOM 2347 C CA . ALA B 1 117 ? -13.116 -18.490 60.028 1.00 18.05 120 ALA A CA 1
ATOM 2348 C C . ALA B 1 117 ? -11.944 -17.576 60.332 1.00 16.10 120 ALA A C 1
ATOM 2349 O O . ALA B 1 117 ? -11.211 -17.180 59.420 1.00 15.66 120 ALA A O 1
ATOM 2351 N N . VAL B 1 118 ? -11.759 -17.263 61.606 1.00 20.96 121 VAL A N 1
ATOM 2352 C CA . VAL B 1 118 ? -10.770 -16.254 61.991 1.00 17.88 121 VAL A CA 1
ATOM 2353 C C . VAL B 1 118 ? -9.792 -16.824 63.005 1.00 16.77 121 VAL A C 1
ATOM 2354 O O . VAL B 1 118 ? -10.207 -17.516 63.945 1.00 17.17 121 VAL A O 1
ATOM 2358 N N . GLY B 1 119 ? -8.502 -16.552 62.804 1.00 15.26 122 GLY A N 1
ATOM 2359 C CA . GLY B 1 119 ? -7.475 -16.877 63.799 1.00 14.64 122 GLY A CA 1
ATOM 2360 C C . GLY B 1 119 ? -6.780 -15.594 64.228 1.00 14.04 122 GLY A C 1
ATOM 2361 O O . GLY B 1 119 ? -6.556 -14.697 63.411 1.00 13.98 122 GLY A O 1
ATOM 2362 N N . LEU B 1 120 ? -6.452 -15.500 65.513 1.00 13.25 123 LEU A N 1
ATOM 2363 C CA . LEU B 1 120 ? -5.616 -14.423 66.022 1.00 13.18 123 LEU A CA 1
ATOM 2364 C C . LEU B 1 120 ? -4.183 -14.942 66.148 1.00 12.24 123 LEU A C 1
ATOM 2365 O O . LEU B 1 120 ? -3.958 -16.025 66.703 1.00 12.90 123 LEU A O 1
ATOM 2370 N N . ILE B 1 121 ? -3.217 -14.175 65.644 1.00 11.88 124 ILE A N 1
ATOM 2371 C CA . ILE B 1 121 ? -1.811 -14.555 65.736 1.00 11.13 124 ILE A CA 1
ATOM 2372 C C . ILE B 1 121 ? -1.048 -13.484 66.481 1.00 10.85 124 ILE A C 1
ATOM 2373 O O . ILE B 1 121 ? -1.058 -12.318 66.078 1.00 10.59 124 ILE A O 1
ATOM 2378 N N . GLY B 1 122 ? -0.401 -13.898 67.571 1.00 10.79 125 GLY A N 1
ATOM 2379 C CA . GLY B 1 122 ? 0.582 -13.047 68.243 1.00 11.22 125 GLY A CA 1
ATOM 2380 C C . GLY B 1 122 ? 1.940 -13.435 67.703 1.00 9.98 125 GLY A C 1
ATOM 2381 O O . GLY B 1 122 ? 2.484 -14.467 68.077 1.00 10.69 125 GLY A O 1
ATOM 2382 N N . ASN B 1 123 ? 2.465 -12.624 66.793 1.00 9.75 126 ASN A N 1
ATOM 2383 C CA . ASN B 1 123 ? 3.753 -12.916 66.154 1.00 9.94 126 ASN A CA 1
ATOM 2384 C C . ASN B 1 123 ? 4.940 -12.321 66.922 1.00 9.94 126 ASN A C 1
ATOM 2385 O O . ASN B 1 123 ? 4.762 -11.550 67.889 1.00 10.58 126 ASN A O 1
ATOM 2390 N N . LYS B 1 124 ? 6.148 -12.663 66.465 1.00 10.29 127 LYS A N 1
ATOM 2391 C CA . LYS B 1 124 ? 7.418 -12.235 67.076 1.00 11.00 127 LYS A CA 1
ATOM 2392 C C . LYS B 1 124 ? 7.625 -12.859 68.455 1.00 12.11 127 LYS A C 1
ATOM 2393 O O . LYS B 1 124 ? 8.178 -12.239 69.368 1.00 12.09 127 LYS A O 1
ATOM 2399 N N . SER B 1 125 ? 7.205 -14.115 68.603 1.00 12.36 128 SER A N 1
ATOM 2400 C CA . SER B 1 125 ? 7.313 -14.790 69.901 1.00 13.37 128 SER A CA 1
ATOM 2401 C C . SER B 1 125 ? 8.781 -14.999 70.317 1.00 14.00 128 SER A C 1
ATOM 2402 O O . SER B 1 125 ? 9.076 -15.272 71.494 1.00 16.01 128 SER A O 1
ATOM 2405 N N . ASP B 1 126 ? 9.687 -14.870 69.351 1.00 13.47 129 ASP A N 1
ATOM 2406 C CA . ASP B 1 126 ? 11.116 -14.902 69.633 1.00 14.68 129 ASP A CA 1
ATOM 2407 C C . ASP B 1 126 ? 11.568 -13.707 70.478 1.00 15.62 129 ASP A C 1
ATOM 2408 O O . ASP B 1 126 ? 12.657 -13.729 71.049 1.00 15.86 129 ASP A O 1
ATOM 2413 N N . LEU B 1 127 ? 10.725 -12.673 70.541 1.00 14.97 130 LEU A N 1
ATOM 2414 C CA . LEU B 1 127 ? 11.009 -11.492 71.375 1.00 15.61 130 LEU A CA 1
ATOM 2415 C C . LEU B 1 127 ? 10.314 -11.562 72.749 1.00 16.71 130 LEU A C 1
ATOM 2416 O O . LEU B 1 127 ? 9.893 -10.539 73.291 1.00 17.52 130 LEU A O 1
ATOM 2421 N N . ALA B 1 128 ? 10.217 -12.763 73.330 1.00 17.85 131 ALA A N 1
ATOM 2422 C CA . ALA B 1 128 ? 9.524 -12.939 74.617 1.00 18.58 131 ALA A CA 1
ATOM 2423 C C . ALA B 1 128 ? 10.153 -12.120 75.745 1.00 18.93 131 ALA A C 1
ATOM 2424 O O . ALA B 1 128 ? 9.471 -11.770 76.717 1.00 18.26 131 ALA A O 1
ATOM 2426 N N . HIS B 1 129 ? 11.443 -11.813 75.596 1.00 18.69 132 HIS A N 1
ATOM 2427 C CA . HIS B 1 129 ? 12.172 -10.972 76.538 1.00 19.86 132 HIS A CA 1
ATOM 2428 C C . HIS B 1 129 ? 11.641 -9.538 76.530 1.00 19.02 132 HIS A C 1
ATOM 2429 O O . HIS B 1 129 ? 11.928 -8.766 77.441 1.00 19.05 132 HIS A O 1
ATOM 2436 N N . LEU B 1 130 ? 10.866 -9.209 75.496 1.00 17.30 133 LEU A N 1
ATOM 2437 C CA . LEU B 1 130 ? 10.203 -7.914 75.387 1.00 16.59 133 LEU A CA 1
ATOM 2438 C C . LEU B 1 130 ? 8.682 -8.078 75.332 1.00 15.48 133 LEU A C 1
ATOM 2439 O O . LEU B 1 130 ? 7.966 -7.205 74.828 1.00 15.19 133 LEU A O 1
ATOM 2444 N N . ARG B 1 131 ? 8.170 -9.187 75.865 1.00 14.94 134 ARG A N 1
ATOM 2445 C CA . ARG B 1 131 ? 6.721 -9.420 75.834 1.00 15.00 134 ARG A CA 1
ATOM 2446 C C . ARG B 1 131 ? 5.924 -8.263 76.437 1.00 14.95 134 ARG A C 1
ATOM 2447 O O . ARG B 1 131 ? 6.211 -7.792 77.548 1.00 15.85 134 ARG A O 1
ATOM 2455 N N . ALA B 1 132 ? 4.928 -7.809 75.681 1.00 14.40 135 ALA A N 1
ATOM 2456 C CA . ALA B 1 132 ? 4.038 -6.750 76.130 1.00 15.03 135 ALA A CA 1
ATOM 2457 C C . ALA B 1 132 ? 2.602 -7.250 76.234 1.00 15.58 135 ALA A C 1
ATOM 2458 O O . ALA B 1 132 ? 1.749 -6.571 76.801 1.00 16.47 135 ALA A O 1
ATOM 2460 N N . VAL B 1 133 ? 2.332 -8.428 75.679 1.00 15.95 136 VAL A N 1
ATOM 2461 C CA . VAL B 1 133 ? 0.976 -9.001 75.695 1.00 15.94 136 VAL A CA 1
ATOM 2462 C C . VAL B 1 133 ? 1.012 -10.386 76.328 1.00 16.82 136 VAL A C 1
ATOM 2463 O O . VAL B 1 133 ? 1.506 -11.341 75.711 1.00 16.58 136 VAL A O 1
ATOM 2467 N N . PRO B 1 134 ? 0.481 -10.512 77.555 1.00 18.30 137 PRO A N 1
ATOM 2468 C CA . PRO B 1 134 ? 0.402 -11.843 78.164 1.00 18.94 137 PRO A CA 1
ATOM 2469 C C . PRO B 1 134 ? -0.412 -12.839 77.315 1.00 18.66 137 PRO A C 1
ATOM 2470 O O . PRO B 1 134 ? -1.505 -12.520 76.815 1.00 18.23 137 PRO A O 1
ATOM 2474 N N . THR B 1 135 ? 0.141 -14.035 77.164 1.00 18.04 138 THR A N 1
ATOM 2475 C CA . THR B 1 135 ? -0.476 -15.100 76.385 1.00 17.67 138 THR A CA 1
ATOM 2476 C C . THR B 1 135 ? -1.910 -15.396 76.835 1.00 18.37 138 THR A C 1
ATOM 2477 O O . THR B 1 135 ? -2.807 -15.474 76.002 1.00 17.82 138 THR A O 1
ATOM 2481 N N . ASP B 1 136 ? -2.125 -15.531 78.152 1.00 20.40 139 ASP A N 1
ATOM 2482 C CA A ASP B 1 136 ? -3.448 -15.899 78.655 0.50 21.59 139 ASP A CA 1
ATOM 2483 C CA B ASP B 1 136 ? -3.444 -15.884 78.678 0.50 21.52 139 ASP A CA 1
ATOM 2484 C C . ASP B 1 136 ? -4.511 -14.849 78.338 1.00 21.39 139 ASP A C 1
ATOM 2485 O O . ASP B 1 136 ? -5.662 -15.201 78.058 1.00 21.86 139 ASP A O 1
ATOM 2494 N N . GLU B 1 137 ? -4.114 -13.577 78.369 1.00 20.75 140 GLU A N 1
ATOM 2495 C CA . GLU B 1 137 ? -5.001 -12.468 78.040 1.00 20.82 140 GLU A CA 1
ATOM 2496 C C . GLU B 1 137 ? -5.436 -12.522 76.572 1.00 20.12 140 GLU A C 1
ATOM 2497 O O . GLU B 1 137 ? -6.620 -12.421 76.265 1.00 20.21 140 GLU A O 1
ATOM 2503 N N . ALA B 1 138 ? -4.473 -12.696 75.675 1.00 19.33 141 ALA A N 1
ATOM 2504 C CA . ALA B 1 138 ? -4.778 -12.797 74.248 1.00 19.08 141 ALA A CA 1
ATOM 2505 C C . ALA B 1 138 ? -5.610 -14.047 73.914 1.00 19.54 141 ALA A C 1
ATOM 2506 O O . ALA B 1 138 ? -6.545 -13.981 73.114 1.00 19.81 141 ALA A O 1
ATOM 2508 N N . LYS B 1 139 ? -5.270 -15.174 74.537 1.00 20.67 142 LYS A N 1
ATOM 2509 C CA . LYS B 1 139 ? -6.001 -16.427 74.341 1.00 21.94 142 LYS A CA 1
ATOM 2510 C C . LYS B 1 139 ? -7.471 -16.220 74.730 1.00 22.71 142 LYS A C 1
ATOM 2511 O O . LYS B 1 139 ? -8.386 -16.625 73.997 1.00 22.16 142 LYS A O 1
ATOM 2517 N N . ASN B 1 140 ? -7.690 -15.550 75.864 1.00 23.48 143 ASN A N 1
ATOM 2518 C CA . ASN B 1 140 ? -9.048 -15.291 76.347 1.00 24.38 143 ASN A CA 1
ATOM 2519 C C . ASN B 1 140 ? -9.823 -14.379 75.396 1.00 23.35 143 ASN A C 1
ATOM 2520 O O . ASN B 1 140 ? -10.986 -14.631 75.104 1.00 23.88 143 ASN A O 1
ATOM 2525 N N . PHE B 1 141 ? -9.163 -13.328 74.916 1.00 22.18 144 PHE A N 1
ATOM 2526 C CA . PHE B 1 141 ? -9.747 -12.417 73.945 1.00 21.73 144 PHE A CA 1
ATOM 2527 C C . PHE B 1 141 ? -10.130 -13.174 72.679 1.00 21.37 144 PHE A C 1
ATOM 2528 O O . PHE B 1 141 ? -11.195 -12.934 72.101 1.00 21.16 144 PHE A O 1
ATOM 2536 N N . ALA B 1 142 ? -9.256 -14.083 72.245 1.00 20.57 145 ALA A N 1
ATOM 2537 C CA . ALA B 1 142 ? -9.538 -14.876 71.047 1.00 20.40 145 ALA A CA 1
ATOM 2538 C C . ALA B 1 142 ? -10.779 -15.738 71.273 1.00 21.40 145 ALA A C 1
ATOM 2539 O O . ALA B 1 142 ? -11.677 -15.756 70.440 1.00 21.01 145 ALA A O 1
ATOM 2541 N N . MET B 1 143 ? -10.823 -16.423 72.413 1.00 23.09 146 MET A N 1
ATOM 2542 C CA . MET B 1 143 ? -11.958 -17.300 72.743 1.00 25.05 146 MET A CA 1
ATOM 2543 C C . MET B 1 143 ? -13.278 -16.523 72.814 1.00 25.79 146 MET A C 1
ATOM 2544 O O . MET B 1 143 ? -14.287 -16.982 72.270 1.00 25.98 146 MET A O 1
ATOM 2549 N N . GLU B 1 144 ? -13.228 -15.328 73.417 1.00 26.13 147 GLU A N 1
ATOM 2550 C CA A GLU B 1 144 ? -14.370 -14.415 73.576 0.50 26.81 147 GLU A CA 1
ATOM 2551 C CA B GLU B 1 144 ? -14.419 -14.489 73.563 0.50 26.86 147 GLU A CA 1
ATOM 2552 C C . GLU B 1 144 ? -14.945 -13.967 72.228 1.00 26.57 147 GLU A C 1
ATOM 2553 O O . GLU B 1 144 ? -16.133 -13.634 72.115 1.00 26.66 147 GLU A O 1
ATOM 2564 N N . ASN B 1 145 ? -14.085 -13.940 71.212 1.00 25.29 148 ASN A N 1
ATOM 2565 C CA . ASN B 1 145 ? -14.456 -13.461 69.886 1.00 24.98 148 ASN A CA 1
ATOM 2566 C C . ASN B 1 145 ? -14.461 -14.542 68.811 1.00 24.33 148 ASN A C 1
ATOM 2567 O O . ASN B 1 145 ? -14.366 -14.230 67.618 1.00 23.77 148 ASN A O 1
ATOM 2572 N N . GLN B 1 146 ? -14.562 -15.799 69.248 1.00 24.08 149 GLN A N 1
ATOM 2573 C CA . GLN B 1 146 ? -14.659 -16.965 68.362 1.00 24.11 149 GLN A CA 1
ATOM 2574 C C . GLN B 1 146 ? -13.504 -17.068 67.357 1.00 22.30 149 GLN A C 1
ATOM 2575 O O . GLN B 1 146 ? -13.692 -17.497 66.207 1.00 22.48 149 GLN A O 1
ATOM 2581 N N . MET B 1 147 ? -12.314 -16.674 67.802 1.00 20.74 150 MET A N 1
ATOM 2582 C CA . MET B 1 147 ? -11.108 -16.782 66.975 1.00 19.24 150 MET A CA 1
ATOM 2583 C C . MET B 1 147 ? -10.213 -17.881 67.508 1.00 18.99 150 MET A C 1
ATOM 2584 O O . MET B 1 147 ? -10.152 -18.096 68.721 1.00 19.90 150 MET A O 1
ATOM 2589 N N . LEU B 1 148 ? -9.519 -18.579 66.609 1.00 17.89 151 LEU A N 1
ATOM 2590 C CA . LEU B 1 148 ? -8.423 -19.439 67.036 1.00 17.68 151 LEU A CA 1
ATOM 2591 C C . LEU B 1 148 ? -7.281 -18.546 67.528 1.00 17.43 151 LEU A C 1
ATOM 2592 O O . LEU B 1 148 ? -7.280 -17.323 67.291 1.00 17.24 151 LEU A O 1
ATOM 2597 N N . PHE B 1 149 ? -6.314 -19.156 68.203 1.00 16.99 152 PHE A N 1
ATOM 2598 C CA . PHE B 1 149 ? -5.179 -18.413 68.737 1.00 15.85 152 PHE A CA 1
ATOM 2599 C C . PHE B 1 149 ? -3.861 -19.174 68.679 1.00 15.50 152 PHE A C 1
ATOM 2600 O O . PHE B 1 149 ? -3.780 -20.342 69.091 1.00 16.20 152 PHE A O 1
ATOM 2608 N N . THR B 1 150 ? -2.823 -18.490 68.212 1.00 14.35 153 THR A N 1
ATOM 2609 C CA . THR B 1 150 ? -1.464 -19.025 68.185 1.00 14.92 153 THR A CA 1
ATOM 2610 C C . THR B 1 150 ? -0.473 -17.893 68.385 1.00 14.01 153 THR A C 1
ATOM 2611 O O . THR B 1 150 ? -0.669 -16.798 67.844 1.00 12.96 153 THR A O 1
ATOM 2615 N N . GLU B 1 151 ? 0.585 -18.158 69.146 1.00 14.27 154 GLU A N 1
ATOM 2616 C CA . GLU B 1 151 ? 1.769 -17.296 69.119 1.00 13.84 154 GLU A CA 1
ATOM 2617 C C . GLU B 1 151 ? 2.779 -17.897 68.165 1.00 13.40 154 GLU A C 1
ATOM 2618 O O . GLU B 1 151 ? 3.039 -19.098 68.207 1.00 13.54 154 GLU A O 1
ATOM 2624 N N . THR B 1 152 ? 3.335 -17.052 67.304 1.00 12.03 155 THR A N 1
ATOM 2625 C CA . THR B 1 152 ? 4.227 -17.514 66.237 1.00 11.81 155 THR A CA 1
ATOM 2626 C C . THR B 1 152 ? 5.498 -16.686 66.200 1.00 11.79 155 THR A C 1
ATOM 2627 O O . THR B 1 152 ? 5.539 -15.585 66.745 1.00 12.43 155 THR A O 1
ATOM 2631 N N . SER B 1 153 ? 6.521 -17.221 65.544 1.00 10.93 156 SER A N 1
ATOM 2632 C CA . SER B 1 153 ? 7.657 -16.411 65.128 1.00 11.20 156 SER A CA 1
ATOM 2633 C C . SER B 1 153 ? 7.927 -16.717 63.655 1.00 10.54 156 SER A C 1
ATOM 2634 O O . SER B 1 153 ? 8.386 -17.803 63.312 1.00 10.55 156 SER A O 1
ATOM 2637 N N . ALA B 1 154 ? 7.672 -15.748 62.788 1.00 10.27 157 ALA A N 1
ATOM 2638 C CA . ALA B 1 154 ? 8.066 -15.905 61.395 1.00 10.84 157 ALA A CA 1
ATOM 2639 C C . ALA B 1 154 ? 9.593 -15.970 61.328 1.00 10.81 157 ALA A C 1
ATOM 2640 O O . ALA B 1 154 ? 10.136 -16.606 60.433 1.00 11.61 157 ALA A O 1
ATOM 2642 N N . LEU B 1 155 ? 10.264 -15.327 62.283 1.00 11.11 158 LEU A N 1
ATOM 2643 C CA . LEU B 1 155 ? 11.733 -15.293 62.299 1.00 11.11 158 LEU A CA 1
ATOM 2644 C C . LEU B 1 155 ? 12.347 -16.680 62.469 1.00 11.95 158 LEU A C 1
ATOM 2645 O O . LEU B 1 155 ? 13.231 -17.076 61.687 1.00 12.95 158 LEU A O 1
ATOM 2650 N N . ASN B 1 156 ? 11.875 -17.427 63.469 1.00 11.61 159 ASN A N 1
ATOM 2651 C CA . ASN B 1 156 ? 12.465 -18.742 63.747 1.00 12.52 159 ASN A CA 1
ATOM 2652 C C . ASN B 1 156 ? 11.597 -19.935 63.369 1.00 12.76 159 ASN A C 1
ATOM 2653 O O . ASN B 1 156 ? 11.963 -21.069 63.648 1.00 13.80 159 ASN A O 1
ATOM 2658 N N . SER B 1 157 ? 10.457 -19.635 62.746 1.00 11.59 160 SER A N 1
ATOM 2659 C CA . SER B 1 157 ? 9.439 -20.599 62.266 1.00 11.77 160 SER A CA 1
ATOM 2660 C C . SER B 1 157 ? 8.442 -21.097 63.299 1.00 11.75 160 SER A C 1
ATOM 2661 O O . SER B 1 157 ? 7.455 -21.710 62.904 1.00 12.55 160 SER A O 1
ATOM 2664 N N . ASP B 1 158 ? 8.697 -20.863 64.594 1.00 11.67 161 ASP A N 1
ATOM 2665 C CA . ASP B 1 158 ? 7.859 -21.423 65.669 1.00 13.01 161 ASP A CA 1
ATOM 2666 C C . ASP B 1 158 ? 6.380 -21.215 65.355 1.00 12.12 161 ASP A C 1
ATOM 2667 O O . ASP B 1 158 ? 5.954 -20.072 65.169 1.00 11.88 161 ASP A O 1
ATOM 2672 N N . ASN B 1 159 ? 5.639 -22.324 65.293 1.00 12.55 162 ASN A N 1
ATOM 2673 C CA . ASN B 1 159 ? 4.171 -22.338 65.208 1.00 13.20 162 ASN A CA 1
ATOM 2674 C C . ASN B 1 159 ? 3.559 -21.736 63.955 1.00 12.28 162 ASN A C 1
ATOM 2675 O O . ASN B 1 159 ? 2.344 -21.586 63.891 1.00 12.19 162 ASN A O 1
ATOM 2680 N N . VAL B 1 160 ? 4.370 -21.371 62.970 1.00 11.88 163 VAL A N 1
ATOM 2681 C CA . VAL B 1 160 ? 3.796 -20.757 61.772 1.00 11.76 163 VAL A CA 1
ATOM 2682 C C . VAL B 1 160 ? 2.939 -21.773 61.017 1.00 11.98 163 VAL A C 1
ATOM 2683 O O . VAL B 1 160 ? 1.783 -21.497 60.704 1.00 11.97 163 VAL A O 1
ATOM 2687 N N . ASP B 1 161 ? 3.474 -22.966 60.771 1.00 12.25 164 ASP A N 1
ATOM 2688 C CA . ASP B 1 161 ? 2.650 -23.987 60.119 1.00 12.91 164 ASP A CA 1
ATOM 2689 C C . ASP B 1 161 ? 1.421 -24.340 60.949 1.00 13.57 164 ASP A C 1
ATOM 2690 O O . ASP B 1 161 ? 0.327 -24.513 60.407 1.00 14.16 164 ASP A O 1
ATOM 2695 N N . LYS B 1 162 ? 1.603 -24.427 62.259 1.00 13.63 165 LYS A N 1
ATOM 2696 C CA . LYS B 1 162 ? 0.485 -24.714 63.161 1.00 14.91 165 LYS A CA 1
ATOM 2697 C C . LYS B 1 162 ? -0.646 -23.691 63.005 1.00 14.59 165 LYS A C 1
ATOM 2698 O O . LYS B 1 162 ? -1.827 -24.079 62.923 1.00 15.01 165 LYS A O 1
ATOM 2704 N N . ALA B 1 163 ? -0.296 -22.403 62.992 1.00 13.66 166 ALA A N 1
ATOM 2705 C CA . ALA B 1 163 ? -1.316 -21.355 62.932 1.00 13.67 166 ALA A CA 1
ATOM 2706 C C . ALA B 1 163 ? -2.125 -21.443 61.639 1.00 13.34 166 ALA A C 1
ATOM 2707 O O . ALA B 1 163 ? -3.353 -21.421 61.676 1.00 14.00 166 ALA A O 1
ATOM 2709 N N . PHE B 1 164 ? -1.443 -21.603 60.512 1.00 13.26 167 PHE A N 1
ATOM 2710 C CA . PHE B 1 164 ? -2.144 -21.755 59.235 1.00 13.31 167 PHE A CA 1
ATOM 2711 C C . PHE B 1 164 ? -2.901 -23.065 59.161 1.00 14.43 167 PHE A C 1
ATOM 2712 O O . PHE B 1 164 ? -4.065 -23.097 58.714 1.00 14.33 167 PHE A O 1
ATOM 2720 N N . ARG B 1 165 ? -2.259 -24.147 59.601 1.00 14.35 168 ARG A N 1
ATOM 2721 C CA . ARG B 1 165 ? -2.902 -25.457 59.537 1.00 15.36 168 ARG A CA 1
ATOM 2722 C C . ARG B 1 165 ? -4.192 -25.462 60.328 1.00 15.73 168 ARG A C 1
ATOM 2723 O O . ARG B 1 165 ? -5.225 -25.935 59.847 1.00 15.70 168 ARG A O 1
ATOM 2731 N N . GLU B 1 166 ? -4.139 -24.953 61.548 1.00 15.37 169 GLU A N 1
ATOM 2732 C CA . GLU B 1 166 ? -5.320 -24.986 62.396 1.00 16.96 169 GLU A CA 1
ATOM 2733 C C . GLU B 1 166 ? -6.475 -24.196 61.774 1.00 16.55 169 GLU A C 1
ATOM 2734 O O . GLU B 1 166 ? -7.635 -24.629 61.845 1.00 17.05 169 GLU A O 1
ATOM 2740 N N . LEU B 1 167 ? -6.164 -23.068 61.130 1.00 15.40 170 LEU A N 1
ATOM 2741 C CA . LEU B 1 167 ? -7.217 -22.283 60.485 1.00 15.33 170 LEU A CA 1
ATOM 2742 C C . LEU B 1 167 ? -7.800 -23.067 59.309 1.00 15.54 170 LEU A C 1
ATOM 2743 O O . LEU B 1 167 ? -9.013 -23.138 59.140 1.00 16.31 170 LEU A O 1
ATOM 2748 N N . ILE B 1 168 ? -6.917 -23.652 58.514 1.00 14.74 171 ILE A N 1
ATOM 2749 C CA . ILE B 1 168 ? -7.324 -24.454 57.349 1.00 15.33 171 ILE A CA 1
ATOM 2750 C C . ILE B 1 168 ? -8.217 -25.624 57.754 1.00 16.54 171 ILE A C 1
ATOM 2751 O O . ILE B 1 168 ? -9.233 -25.915 57.091 1.00 17.94 171 ILE A O 1
ATOM 2756 N N . VAL B 1 169 ? -7.851 -26.298 58.844 1.00 17.24 172 VAL A N 1
ATOM 2757 C CA . VAL B 1 169 ? -8.659 -27.402 59.367 1.00 19.81 172 VAL A CA 1
ATOM 2758 C C . VAL B 1 169 ? -10.047 -26.872 59.729 1.00 20.43 172 VAL A C 1
ATOM 2759 O O . VAL B 1 169 ? -11.048 -27.456 59.331 1.00 21.74 172 VAL A O 1
ATOM 2763 N N . ALA B 1 170 ? -10.084 -25.744 60.443 1.00 21.44 173 ALA A N 1
ATOM 2764 C CA . ALA B 1 170 ? -11.337 -25.086 60.831 1.00 22.49 173 ALA A CA 1
ATOM 2765 C C . ALA B 1 170 ? -12.231 -24.745 59.640 1.00 22.72 173 ALA A C 1
ATOM 2766 O O . ALA B 1 170 ? -13.443 -25.042 59.666 1.00 23.90 173 ALA A O 1
ATOM 2768 N N . ILE B 1 171 ? -11.638 -24.126 58.611 1.00 21.76 174 ILE A N 1
ATOM 2769 C CA . ILE B 1 171 ? -12.356 -23.827 57.366 1.00 21.94 174 ILE A CA 1
ATOM 2770 C C . ILE B 1 171 ? -12.886 -25.142 56.775 1.00 23.98 174 ILE A C 1
ATOM 2771 O O . ILE B 1 171 ? -14.070 -25.241 56.419 1.00 25.00 174 ILE A O 1
ATOM 2776 N N . PHE B 1 172 ? -12.020 -26.155 56.699 1.00 25.00 175 PHE A N 1
ATOM 2777 C CA . PHE B 1 172 ? -12.393 -27.450 56.104 1.00 27.53 175 PHE A CA 1
ATOM 2778 C C . PHE B 1 172 ? -13.588 -28.098 56.811 1.00 30.06 175 PHE A C 1
ATOM 2779 O O . PHE B 1 172 ? -14.470 -28.668 56.151 1.00 31.02 175 PHE A O 1
ATOM 2787 N N . GLN B 1 173 ? -13.616 -28.014 58.140 1.00 32.04 176 GLN A N 1
ATOM 2788 C CA . GLN B 1 173 ? -14.685 -28.630 58.938 1.00 36.04 176 GLN A CA 1
ATOM 2789 C C . GLN B 1 173 ? -16.055 -28.045 58.601 1.00 38.09 176 GLN A C 1
ATOM 2790 O O . GLN B 1 173 ? -17.061 -28.759 58.616 1.00 39.30 176 GLN A O 1
ATOM 2796 N N . MET B 1 174 ? -16.091 -26.755 58.286 1.00 39.58 177 MET A N 1
ATOM 2797 C CA . MET B 1 174 ? -17.340 -26.104 57.890 1.00 42.21 177 MET A CA 1
ATOM 2798 C C . MET B 1 174 ? -17.854 -26.581 56.530 1.00 43.37 177 MET A C 1
ATOM 2799 O O . MET B 1 174 ? -19.061 -26.760 56.344 1.00 44.41 177 MET A O 1
ATOM 2804 N N . VAL B 1 175 ? -16.931 -26.808 55.597 1.00 43.79 178 VAL A N 1
ATOM 2805 C CA . VAL B 1 175 ? -17.279 -27.145 54.211 1.00 44.42 178 VAL A CA 1
ATOM 2806 C C . VAL B 1 175 ? -16.630 -28.454 53.735 1.00 44.79 178 VAL A C 1
ATOM 2807 O O . VAL B 1 175 ? -17.005 -29.555 54.160 1.00 46.33 178 VAL A O 1
#

Radius of gyration: 22.29 Å; Cα contacts (8 Å, |Δi|>4): 714; chains: 2; bounding box: 45×60×66 Å

Organism: Saccharomyces cerevisiae (strain ATCC 204508 / S288c) (NCBI:txid559292)

GO terms:
  GO:0005768 endosome (C, IDA)
  GO:0005794 Golgi apparatus (C, IDA)
  GO:0003924 GTPase activity (F, IDA)
  GO:0034498 early endosome to Golgi transport (P, IGI)
  GO:0005741 mitochondrial outer membrane (C, HDA)
  GO:0005935 cellular bud neck (C, HDA)
  GO:0016192 vesicle-mediated transport (P, IMP)
  GO:0006887 exocytosis (P, IMP)
  GO:0005515 protein binding (F, IPI)

B-factor: mean 20.16, std 9.55, range [2.0, 191.31]

Foldseek 3Di:
DPDFDEEAEEEEDFDQQQQLVLLQCCQAPNDGDPDRDDDAAKDWGWDWDDDPNGIYIYIYMYHPDCVVPPVVVLVRQPRHQEYEYTGEQLDVVRVVCSVVVVVVCVVRHDPNHAYAYEHEPVVVVVRGPHDPVVSCVVCVVVNHHYDYAYSPVGRCSNVRVVVRVNVSVVVD/DFPEEAEEEEDFDPPQQLVLLQCCQAPNDGDPDDDQDAFKDWGWDWDDDPRGIYIYIYMYGDDCPVPPVVVLVRQERHQEYEYEGEQLDVVRVVCSVVVLVVNVVRHDDNHAYAYEHEPVVVVVRGPHDPVNSCVVCVVVNHHYDYAYSPVGRCSCVRVVVSVNVSVVVD

Secondary structure (DSSP, 8-state):
--SEEEEEEEEESTTSSHHHHHHHHHHS---SS----EEEEEEEEEEEETTEEEEEEEEEEES-TT-HHHHHHHHTT-SEEEEEEETT-HHHHHTHHHHHHHHHHHS-TT-EEEEEEE-GGGGGG--S-HHHHHHHHHHTT-EEEE--TTT-TTHHHHHHHHHHHHHHH-/----SEEEEEEEE-STTSSHHHHHHHHHHS------PPPPEEEEEEEEEEETTEEEEEEEEEEES-TT-HHHHHHHHTT--EEEEEEETT-HHHHHTHHHHHHHHHHHS-TT-EEEEEEE-GGGGGG--S-HHHHHHHHHHTT-EEEE--TTT-TTHHHHHHHHHHHHHHH-

Nearest PDB structures (foldseek):
  3rwo-assembly1_B  TM=9.971E-01  e=7.187E-35  Saccharomyces cerevisiae S288C
  4c4p-assembly1_A  TM=9.648E-01  e=1.860E-27  Homo sapiens
  3tkl-assembly1_A  TM=9.622E-01  e=1.382E-23  Homo sapiens
  3sfv-assembly1_A  TM=9.694E-01  e=2.152E-23  Homo sapiens
  9ikq-assembly1_B  TM=9.436E-01  e=7.826E-24  Homo sapiens